Protein AF-A0A7S3X721-F1 (afdb_monomer)

Structure (mmCIF, N/CA/C/O backbone):
data_AF-A0A7S3X721-F1
#
_entry.id   AF-A0A7S3X721-F1
#
loop_
_atom_site.group_PDB
_atom_site.id
_atom_site.type_symbol
_atom_site.label_atom_id
_atom_site.label_alt_id
_atom_site.label_comp_id
_atom_site.label_asym_id
_atom_site.label_entity_id
_atom_site.label_seq_id
_atom_site.pdbx_PDB_ins_code
_atom_site.Cartn_x
_atom_site.Cartn_y
_atom_site.Cartn_z
_atom_site.occupancy
_atom_site.B_iso_or_equiv
_atom_site.auth_seq_id
_atom_site.auth_comp_id
_atom_site.auth_asym_id
_atom_site.auth_atom_id
_atom_site.pdbx_PDB_model_num
ATOM 1 N N . SER A 1 1 ? -5.476 54.754 -51.045 1.00 38.84 1 SER A N 1
ATOM 2 C CA . SER A 1 1 ? -5.182 53.488 -51.756 1.00 38.84 1 SER A CA 1
ATOM 3 C C . SER A 1 1 ? -4.895 52.438 -50.690 1.00 38.84 1 SER A C 1
ATOM 5 O O . SER A 1 1 ? -3.897 52.563 -50.009 1.00 38.84 1 SER A O 1
ATOM 7 N N . ARG A 1 2 ? -5.908 51.694 -50.223 1.00 28.23 2 ARG A N 1
ATOM 8 C CA . ARG A 1 2 ? -6.439 50.413 -50.755 1.00 28.23 2 ARG A CA 1
ATOM 9 C C . ARG A 1 2 ? -5.479 49.217 -50.540 1.00 28.23 2 ARG A C 1
ATOM 11 O O . ARG A 1 2 ? -4.402 49.213 -51.118 1.00 28.23 2 ARG A O 1
ATOM 18 N N . CYS A 1 3 ? -5.939 48.232 -49.749 1.00 31.42 3 CYS A N 1
ATOM 19 C CA . CYS A 1 3 ? -5.558 46.794 -49.723 1.00 31.42 3 CYS A CA 1
ATOM 20 C C . CYS A 1 3 ? -5.621 46.152 -51.139 1.00 31.42 3 CYS A C 1
ATOM 22 O O . CYS A 1 3 ? -6.202 46.832 -51.997 1.00 31.42 3 CYS A O 1
ATOM 24 N N . PRO A 1 4 ? -5.171 44.888 -51.434 1.00 38.97 4 PRO A N 1
ATOM 25 C CA . PRO A 1 4 ? -5.174 43.631 -50.615 1.00 38.97 4 PRO A CA 1
ATOM 26 C C . PRO A 1 4 ? -4.024 42.613 -50.988 1.00 38.97 4 PRO A C 1
ATOM 28 O O . PRO A 1 4 ? -3.023 43.104 -51.511 1.00 38.97 4 PRO A O 1
ATOM 31 N N . PRO A 1 5 ? -4.100 41.251 -50.834 1.00 42.12 5 PRO A N 1
ATOM 32 C CA . PRO A 1 5 ? -4.962 40.357 -50.027 1.00 42.12 5 PRO A CA 1
ATOM 33 C C . PRO A 1 5 ? -4.232 39.317 -49.122 1.00 42.12 5 PRO A C 1
ATOM 35 O O . PRO A 1 5 ? -3.027 39.100 -49.196 1.00 42.12 5 PRO A O 1
ATOM 38 N N . TRP A 1 6 ? -5.056 38.687 -48.275 1.00 30.25 6 TRP A N 1
ATOM 39 C CA . TRP A 1 6 ? -4.894 37.435 -47.515 1.00 30.25 6 TRP A CA 1
ATOM 40 C C . TRP A 1 6 ? -4.818 36.163 -48.388 1.00 30.25 6 TRP A C 1
ATOM 42 O O . TRP A 1 6 ? -5.472 36.130 -49.422 1.00 30.25 6 TRP A O 1
ATOM 52 N N . GLU A 1 7 ? -4.153 35.120 -47.866 1.00 28.03 7 GLU A N 1
ATOM 53 C CA . GLU A 1 7 ? -4.371 33.649 -47.976 1.00 28.03 7 GLU A CA 1
ATOM 54 C C . GLU A 1 7 ? -3.216 33.004 -47.157 1.00 28.03 7 GLU A C 1
ATOM 56 O O . GLU A 1 7 ? -2.101 33.506 -47.229 1.00 28.03 7 GLU A O 1
ATOM 61 N N . GLY A 1 8 ? -3.285 31.967 -46.319 1.00 26.88 8 GLY A N 1
ATOM 62 C CA . GLY A 1 8 ? -4.278 30.997 -45.863 1.00 26.88 8 GLY A CA 1
ATOM 63 C C . GLY A 1 8 ? -3.489 29.830 -45.213 1.00 26.88 8 GLY A C 1
ATOM 64 O O . GLY A 1 8 ? -2.485 29.403 -45.769 1.00 26.88 8 GLY A O 1
ATOM 65 N N . ASP A 1 9 ? -3.920 29.385 -44.028 1.00 27.62 9 ASP A N 1
ATOM 66 C CA . ASP A 1 9 ? -3.730 28.078 -43.360 1.00 27.62 9 ASP A CA 1
ATOM 67 C C . ASP A 1 9 ? -2.345 27.418 -43.141 1.00 27.62 9 ASP A C 1
ATOM 69 O O . ASP A 1 9 ? -1.671 26.985 -44.067 1.00 27.62 9 ASP A O 1
ATOM 73 N N . ALA A 1 10 ? -2.022 27.154 -41.862 1.00 26.58 10 ALA A N 1
ATOM 74 C CA . ALA A 1 10 ? -1.887 25.788 -41.315 1.00 26.58 10 ALA A CA 1
ATOM 75 C C . ALA A 1 10 ? -1.569 25.821 -39.803 1.00 26.58 10 ALA A C 1
ATOM 77 O O . ALA A 1 10 ? -0.425 25.974 -39.377 1.00 26.58 10 ALA A O 1
ATOM 78 N N . PHE A 1 11 ? -2.601 25.637 -38.978 1.00 27.64 11 PHE A N 1
ATOM 79 C CA . PHE A 1 11 ? -2.469 25.309 -37.558 1.00 27.64 11 PHE A CA 1
ATOM 80 C C . PHE A 1 11 ? -2.126 23.812 -37.455 1.00 27.64 11 PHE A C 1
ATOM 82 O O . PHE A 1 11 ? -2.976 22.957 -37.709 1.00 27.64 11 PHE A O 1
ATOM 89 N N . VAL A 1 12 ? -0.882 23.471 -37.117 1.00 29.66 12 VAL A N 1
ATOM 90 C CA . VAL A 1 12 ? -0.498 22.085 -36.809 1.00 29.66 12 VAL A CA 1
ATOM 91 C C . VAL A 1 12 ? -0.823 21.836 -35.339 1.00 29.66 12 VAL A C 1
ATOM 93 O O . VAL A 1 12 ? -0.051 22.172 -34.448 1.00 29.66 12 VAL A O 1
ATOM 96 N N . GLY A 1 13 ? -2.016 21.297 -35.091 1.00 28.61 13 GLY A N 1
ATOM 97 C CA . GLY A 1 13 ? -2.417 20.811 -33.776 1.00 28.61 13 GLY A CA 1
ATOM 98 C C . GLY A 1 13 ? -1.660 19.535 -33.413 1.00 28.61 13 GLY A C 1
ATOM 99 O O . GLY A 1 13 ? -1.765 18.521 -34.110 1.00 28.61 13 GLY A O 1
ATOM 100 N N . GLU A 1 14 ? -0.922 19.580 -32.307 1.00 30.11 14 GLU A N 1
ATOM 101 C CA . GLU A 1 14 ? -0.376 18.402 -31.640 1.00 30.11 14 GLU A CA 1
ATOM 102 C C . GLU A 1 14 ? -1.513 17.451 -31.245 1.00 30.11 14 GLU A C 1
ATOM 104 O O . GLU A 1 14 ? -2.421 17.787 -30.481 1.00 30.11 14 GLU A O 1
ATOM 109 N N . ARG A 1 15 ? -1.471 16.229 -31.781 1.00 29.94 15 ARG A N 1
ATOM 110 C CA . ARG A 1 15 ? -2.342 15.134 -31.354 1.00 29.94 15 ARG A CA 1
ATOM 111 C C . ARG A 1 15 ? -1.809 14.560 -30.043 1.00 29.94 15 ARG A C 1
ATOM 113 O O . ARG A 1 15 ? -0.912 13.722 -30.061 1.00 29.94 15 ARG A O 1
ATOM 120 N N . GLN A 1 16 ? -2.409 14.936 -28.918 1.00 29.72 16 GLN A N 1
ATOM 121 C CA . GLN A 1 16 ? -2.352 14.110 -27.712 1.00 29.72 16 GLN A CA 1
ATOM 122 C C . GLN A 1 16 ? -3.290 12.908 -27.890 1.00 29.72 16 GLN A C 1
ATOM 124 O O . GLN A 1 16 ? -4.507 13.044 -28.027 1.00 29.72 16 GLN A O 1
ATOM 129 N N . ASN A 1 17 ? -2.706 11.710 -27.918 1.00 31.95 17 ASN A N 1
ATOM 130 C CA . ASN A 1 17 ? -3.431 10.444 -27.936 1.00 31.95 17 ASN A CA 1
ATOM 1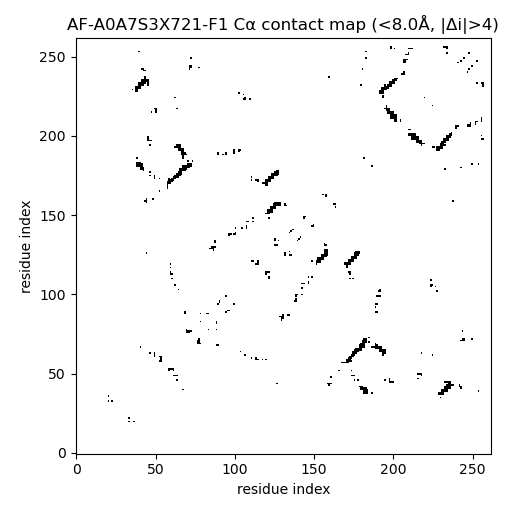31 C C . ASN A 1 17 ? -4.087 10.192 -26.570 1.00 31.95 17 ASN A C 1
ATOM 133 O O . ASN A 1 17 ? -3.538 9.507 -25.713 1.00 31.95 17 ASN A O 1
ATOM 137 N N . ALA A 1 18 ? -5.300 10.708 -26.391 1.00 37.25 18 ALA A N 1
ATOM 138 C CA . ALA A 1 18 ? -6.214 10.269 -25.346 1.00 37.25 18 ALA A CA 1
ATOM 139 C C . ALA A 1 18 ? -6.928 8.975 -25.786 1.00 37.25 18 ALA A C 1
ATOM 141 O O . ALA A 1 18 ? -7.935 9.009 -26.494 1.00 37.25 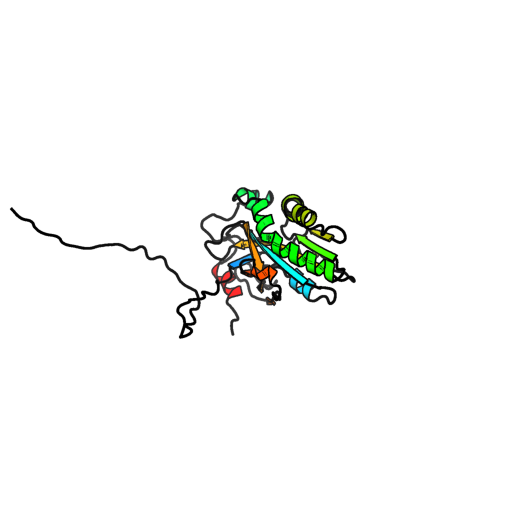18 ALA A O 1
ATOM 142 N N . ARG A 1 19 ? -6.411 7.816 -25.369 1.00 37.47 19 ARG A N 1
ATOM 143 C CA . ARG A 1 19 ? -7.143 6.535 -25.266 1.00 37.47 19 ARG A CA 1
ATOM 144 C C . ARG A 1 19 ? -6.548 5.803 -24.052 1.00 37.47 19 ARG A C 1
ATOM 146 O O . ARG A 1 19 ? -5.337 5.716 -23.960 1.00 37.47 19 ARG A O 1
ATOM 153 N N . ALA A 1 20 ? -7.289 5.285 -23.077 1.00 37.59 20 ALA A N 1
ATOM 154 C CA . ALA A 1 20 ? -8.579 4.624 -23.177 1.00 37.59 20 ALA A CA 1
ATOM 155 C C . ALA A 1 20 ? -9.357 4.679 -21.847 1.00 37.59 20 ALA A C 1
ATOM 157 O O . ALA A 1 20 ? -8.985 4.006 -20.896 1.00 37.59 20 ALA A O 1
ATOM 158 N N . GLY A 1 21 ? -10.481 5.399 -21.809 1.00 32.22 21 GLY A N 1
ATOM 159 C CA . GLY A 1 21 ? -11.557 5.169 -20.840 1.00 32.22 21 GLY A CA 1
ATOM 160 C C . GLY A 1 21 ? -12.736 4.493 -21.543 1.00 32.22 21 GLY A C 1
ATOM 161 O O . GLY A 1 21 ? -13.055 4.842 -22.682 1.00 32.22 21 GLY A O 1
ATOM 162 N N . ARG A 1 22 ? -13.391 3.512 -20.908 1.00 35.91 22 ARG A N 1
ATOM 163 C CA . ARG A 1 22 ? -14.672 2.984 -21.411 1.00 35.91 22 ARG A CA 1
ATOM 164 C C . ARG A 1 22 ? -15.748 4.045 -21.189 1.00 35.91 22 ARG A C 1
ATOM 166 O O . ARG A 1 22 ? -16.227 4.220 -20.076 1.00 35.91 22 ARG A O 1
ATOM 173 N N . VAL A 1 23 ? -16.141 4.729 -22.257 1.00 35.72 23 VAL A N 1
ATOM 174 C CA . VAL A 1 23 ? -17.274 5.659 -22.247 1.00 35.72 23 VAL A CA 1
ATOM 175 C C . VAL A 1 23 ? -18.565 4.846 -22.352 1.00 35.72 23 VAL A C 1
ATOM 177 O O . VAL A 1 23 ? -18.851 4.266 -23.399 1.00 35.72 23 VAL A O 1
ATOM 180 N N . ARG A 1 24 ? -19.360 4.791 -21.279 1.00 36.47 24 ARG A N 1
ATOM 181 C CA . ARG A 1 24 ? -20.784 4.440 -21.371 1.00 36.47 24 ARG A CA 1
ATOM 182 C C . ARG A 1 24 ? -21.578 5.738 -21.413 1.00 36.47 24 ARG A C 1
ATOM 184 O O . ARG A 1 24 ? -21.645 6.462 -20.429 1.00 36.47 24 ARG A O 1
ATOM 191 N N . THR A 1 25 ? -22.169 6.040 -22.563 1.00 31.84 25 THR A N 1
ATOM 192 C CA . THR A 1 25 ? -23.060 7.191 -22.716 1.00 31.84 25 THR A CA 1
ATOM 193 C C . THR A 1 25 ? -24.412 6.861 -22.082 1.00 31.84 25 THR A C 1
ATOM 195 O O . THR A 1 25 ? -25.199 6.112 -22.659 1.00 31.84 25 THR A O 1
ATOM 198 N N . VAL A 1 26 ? -24.695 7.404 -20.897 1.00 38.53 26 VAL A N 1
ATOM 199 C CA . VAL A 1 26 ? -26.060 7.434 -20.351 1.00 38.53 26 VAL A CA 1
ATOM 200 C C . VAL A 1 26 ? -26.763 8.638 -20.976 1.00 38.53 26 VAL A C 1
ATOM 202 O O . VAL A 1 26 ? -26.291 9.769 -20.880 1.00 38.53 26 VAL A O 1
ATOM 205 N N . ARG A 1 27 ? -27.852 8.398 -21.714 1.00 35.91 27 ARG A N 1
ATOM 206 C CA . ARG A 1 27 ? -28.644 9.474 -22.323 1.00 35.91 27 ARG A CA 1
ATOM 207 C C . ARG A 1 27 ? -29.390 10.234 -21.228 1.00 35.91 27 ARG A C 1
ATOM 209 O O . ARG A 1 27 ? -30.360 9.718 -20.687 1.00 35.91 27 ARG A O 1
ATOM 216 N N . GLY A 1 28 ? -28.975 11.474 -20.996 1.00 38.09 28 GLY A N 1
ATOM 217 C CA . GLY A 1 28 ? -29.700 12.456 -20.192 1.00 38.09 28 GLY A CA 1
ATOM 218 C C . GLY A 1 28 ? -28.840 12.974 -19.050 1.00 38.09 28 GLY A C 1
ATOM 219 O O . GLY A 1 28 ? -28.495 12.205 -18.167 1.00 38.09 28 GLY A O 1
ATOM 220 N N . LEU A 1 29 ? -28.554 14.279 -19.080 1.00 36.16 29 LEU A N 1
ATOM 221 C CA . LEU A 1 29 ? -27.634 15.032 -18.214 1.00 36.16 29 LEU A CA 1
ATOM 222 C C . LEU A 1 29 ? -26.170 14.898 -18.654 1.00 36.16 29 LEU A C 1
ATOM 224 O O . LEU A 1 29 ? -25.511 13.888 -18.445 1.00 36.16 29 LEU A O 1
ATOM 228 N N . GLY A 1 30 ? -25.673 15.948 -19.314 1.00 36.59 30 GLY A N 1
ATOM 229 C CA . GLY A 1 30 ? -24.304 16.084 -19.813 1.00 36.59 30 GLY A CA 1
ATOM 230 C C . GLY A 1 30 ? -23.265 16.255 -18.706 1.00 36.59 30 GLY A C 1
ATOM 231 O O . GLY A 1 30 ? -22.527 17.233 -18.702 1.00 36.59 30 GLY A O 1
ATOM 232 N N . MET A 1 31 ? -23.200 15.298 -17.786 1.00 29.70 31 MET A N 1
ATOM 233 C CA . MET A 1 31 ? -22.063 15.083 -16.908 1.00 29.70 31 MET A CA 1
ATOM 234 C C . MET A 1 31 ? -21.434 13.748 -17.282 1.00 29.70 31 MET A C 1
ATOM 236 O O . MET A 1 31 ? -21.961 12.677 -16.992 1.00 29.70 31 MET A O 1
ATOM 240 N N . THR A 1 32 ? -20.302 13.808 -17.976 1.00 37.03 32 THR A N 1
ATOM 241 C CA . THR A 1 32 ? -19.426 12.651 -18.124 1.00 37.03 32 THR A CA 1
ATOM 242 C C . THR A 1 32 ? -18.762 12.401 -16.776 1.00 37.03 32 THR A C 1
ATOM 244 O O . THR A 1 32 ? -17.714 12.976 -16.491 1.00 37.03 32 THR A O 1
ATOM 247 N N . GLU A 1 33 ? -19.359 11.555 -15.939 1.00 38.84 33 GLU A N 1
ATOM 248 C CA . GLU A 1 33 ? -18.608 10.875 -14.886 1.00 38.84 33 GLU A CA 1
ATOM 249 C C . GLU A 1 33 ? -17.617 9.936 -15.579 1.00 38.84 33 GLU A C 1
ATOM 251 O O . GLU A 1 33 ? -17.913 8.787 -15.909 1.00 38.84 33 GLU A O 1
ATOM 256 N N . THR A 1 34 ? -16.426 10.445 -15.886 1.00 43.94 34 THR A N 1
ATOM 257 C CA . THR A 1 34 ? -15.295 9.576 -16.181 1.00 43.94 34 THR A CA 1
ATOM 258 C C . THR A 1 34 ? -14.942 8.889 -14.876 1.00 43.94 34 THR A C 1
ATOM 260 O O . THR A 1 34 ? -14.285 9.491 -14.029 1.00 43.94 34 THR A O 1
ATOM 263 N N . THR A 1 35 ? -15.398 7.648 -14.691 1.00 49.25 35 THR A N 1
ATOM 264 C CA . THR A 1 35 ? -14.865 6.795 -13.629 1.00 49.25 35 THR A CA 1
ATOM 265 C C . THR A 1 35 ? -13.344 6.788 -13.795 1.00 49.25 35 THR A C 1
ATOM 267 O O . THR A 1 35 ? -12.874 6.400 -14.874 1.00 49.25 35 THR A O 1
ATOM 270 N N . PRO A 1 36 ? -12.572 7.272 -12.806 1.00 56.94 36 PRO A N 1
ATOM 271 C CA . PRO A 1 36 ? -11.124 7.299 -12.910 1.00 56.94 36 PRO A CA 1
ATOM 272 C C . PRO A 1 36 ? -10.630 5.890 -13.223 1.00 56.94 36 PRO A C 1
ATOM 274 O O . PRO A 1 36 ? -11.040 4.925 -12.579 1.00 56.94 36 PRO A O 1
ATOM 277 N N . ILE A 1 37 ? -9.787 5.753 -14.244 1.00 66.38 37 ILE A N 1
ATOM 278 C CA . ILE A 1 37 ? -9.134 4.474 -14.512 1.00 66.38 37 ILE A CA 1
ATOM 279 C C . ILE A 1 37 ? -8.200 4.233 -13.325 1.00 66.38 37 ILE A C 1
ATOM 281 O O . ILE A 1 37 ? -7.342 5.084 -13.077 1.00 66.38 37 ILE A O 1
ATOM 285 N N . PRO A 1 38 ? -8.357 3.128 -12.577 1.00 77.75 38 PRO A N 1
ATOM 286 C CA . PRO A 1 38 ? -7.523 2.887 -11.415 1.00 77.75 38 PRO A CA 1
ATOM 287 C C . PRO A 1 38 ? -6.059 2.793 -11.842 1.00 77.75 38 PRO A C 1
ATOM 289 O O . PRO A 1 38 ? -5.732 2.189 -12.871 1.00 77.75 38 PRO A O 1
ATOM 292 N N . VAL A 1 39 ? -5.180 3.397 -11.042 1.00 88.88 39 VAL A N 1
ATOM 293 C CA . VAL A 1 39 ? -3.733 3.302 -11.251 1.00 88.88 39 VAL A CA 1
ATOM 294 C C . VAL A 1 39 ? -3.319 1.839 -11.157 1.00 88.88 39 VAL A C 1
ATOM 296 O O . VAL A 1 39 ? -3.809 1.115 -10.301 1.00 88.88 39 VAL A O 1
ATOM 299 N N . LEU A 1 40 ? -2.427 1.394 -12.034 1.00 90.56 40 LEU A N 1
ATOM 300 C CA . LEU A 1 40 ? -1.833 0.072 -11.971 1.00 90.56 40 LEU A CA 1
ATOM 301 C C . LEU A 1 40 ? -0.428 0.188 -11.381 1.00 90.56 40 LEU A C 1
ATOM 303 O O . LEU A 1 40 ? 0.432 0.898 -11.917 1.00 90.56 40 LEU A O 1
ATOM 307 N N . GLY A 1 41 ? -0.209 -0.521 -10.283 1.00 90.38 41 GLY A N 1
ATOM 308 C CA . GLY A 1 41 ? 1.073 -0.646 -9.609 1.00 90.38 41 GLY A CA 1
ATOM 309 C C . GLY A 1 41 ? 1.597 -2.075 -9.603 1.00 90.38 41 GLY A C 1
ATOM 310 O O . GLY A 1 41 ? 0.856 -3.029 -9.840 1.00 90.38 41 GLY A O 1
ATOM 311 N N . VAL A 1 42 ? 2.883 -2.227 -9.301 1.00 88.69 42 VAL A N 1
ATOM 312 C CA . VAL A 1 42 ? 3.522 -3.526 -9.077 1.00 88.69 42 VAL A CA 1
ATOM 313 C C . VAL A 1 42 ? 4.390 -3.500 -7.824 1.00 88.69 42 VAL A C 1
ATOM 315 O O . VAL A 1 42 ? 5.107 -2.530 -7.571 1.00 88.69 42 VAL A O 1
ATOM 318 N N . ASN A 1 43 ? 4.318 -4.553 -7.017 1.00 86.69 43 ASN A N 1
ATOM 319 C CA . ASN A 1 43 ? 5.248 -4.824 -5.921 1.00 86.69 43 ASN A CA 1
ATOM 320 C C . ASN A 1 43 ? 5.239 -6.329 -5.598 1.00 86.69 43 ASN A C 1
ATOM 322 O O . ASN A 1 43 ? 4.624 -7.118 -6.309 1.00 86.69 43 ASN A O 1
ATOM 326 N N . PHE A 1 44 ? 5.933 -6.739 -4.540 1.00 81.12 44 PHE A N 1
ATOM 327 C CA . PHE A 1 44 ? 5.966 -8.141 -4.125 1.00 81.12 44 PHE A CA 1
ATOM 328 C C . PHE A 1 44 ? 4.694 -8.558 -3.370 1.00 81.12 44 PHE A C 1
ATOM 330 O O . PHE A 1 44 ? 4.028 -9.520 -3.740 1.00 81.12 44 PHE A O 1
ATOM 337 N N . GLU A 1 45 ? 4.267 -7.790 -2.368 1.00 74.75 45 GLU A N 1
ATOM 338 C CA . GLU A 1 45 ? 3.172 -8.225 -1.488 1.00 74.75 45 GLU A CA 1
ATOM 339 C C . GLU A 1 45 ? 1.769 -7.966 -2.037 1.00 74.75 45 GLU A C 1
ATOM 341 O O . GLU A 1 45 ? 0.836 -8.721 -1.782 1.00 74.75 45 GLU A O 1
ATOM 346 N N . GLY A 1 46 ? 1.574 -6.868 -2.761 1.00 66.00 46 GLY A N 1
ATOM 347 C CA . GLY A 1 46 ? 0.281 -6.410 -3.271 1.00 66.00 46 GLY A CA 1
ATOM 348 C C . GLY A 1 46 ? -0.826 -6.394 -2.218 1.00 66.00 46 GLY A C 1
ATOM 349 O O . GLY A 1 46 ? -1.991 -6.533 -2.559 1.00 66.00 46 GLY A O 1
ATOM 350 N N . GLY A 1 47 ? -0.504 -6.286 -0.930 1.00 72.12 47 GLY A N 1
ATOM 351 C CA . GLY A 1 47 ? -1.491 -6.375 0.141 1.00 72.12 47 GLY A CA 1
ATOM 352 C C . GLY A 1 47 ? -2.146 -7.746 0.318 1.00 72.12 47 GLY A C 1
ATOM 353 O O . GLY A 1 47 ? -3.252 -7.792 0.847 1.00 72.12 47 GLY A O 1
ATOM 354 N N . LYS A 1 48 ? -1.490 -8.856 -0.054 1.00 76.31 48 LYS A N 1
ATOM 355 C CA . LYS A 1 48 ? -1.900 -10.227 0.328 1.00 76.31 48 LYS A CA 1
ATOM 356 C C . LYS A 1 48 ? -2.324 -10.317 1.805 1.00 76.31 48 LYS A C 1
ATOM 358 O O . LYS A 1 48 ? -3.363 -10.892 2.113 1.00 76.31 48 LYS A O 1
ATOM 363 N N . HIS A 1 49 ? -1.597 -9.636 2.693 1.00 78.44 49 HIS A N 1
ATOM 364 C CA . HIS A 1 49 ? -1.891 -9.573 4.131 1.00 78.44 49 HIS A CA 1
ATOM 365 C C . HIS A 1 49 ? -3.208 -8.898 4.496 1.00 78.44 49 HIS A C 1
ATOM 367 O O . HIS A 1 49 ? -3.782 -9.212 5.529 1.00 78.44 49 HIS A O 1
ATOM 373 N N . VAL A 1 50 ? -3.703 -7.969 3.678 1.00 82.69 50 VAL A N 1
ATOM 374 C CA . VAL A 1 50 ? -4.992 -7.316 3.939 1.00 82.69 50 VAL A CA 1
ATOM 375 C C . VAL A 1 50 ? -6.126 -8.300 3.719 1.00 82.69 50 VAL A C 1
ATOM 377 O O . VAL A 1 50 ? -7.053 -8.334 4.520 1.00 82.69 50 VAL A O 1
ATOM 380 N N . ALA A 1 51 ? -6.034 -9.129 2.677 1.00 81.38 51 ALA A N 1
ATOM 381 C CA . ALA A 1 51 ? -7.016 -10.176 2.429 1.00 81.38 51 ALA A CA 1
ATOM 382 C C . ALA A 1 51 ? -7.010 -11.222 3.558 1.00 81.38 51 ALA A C 1
ATOM 384 O O . ALA A 1 51 ? -8.072 -11.627 4.025 1.00 81.38 51 ALA A O 1
ATOM 385 N N . GLU A 1 52 ? -5.825 -11.608 4.041 1.00 81.75 52 GLU A N 1
ATOM 386 C CA . GLU A 1 52 ? -5.684 -12.495 5.202 1.00 81.75 52 GLU A CA 1
ATOM 387 C C . GLU A 1 52 ? -6.269 -11.861 6.474 1.00 81.75 52 GLU A C 1
ATOM 389 O O . GLU A 1 52 ? -7.126 -12.466 7.119 1.00 81.75 52 GLU A O 1
ATOM 394 N N . ALA A 1 53 ? -5.885 -10.620 6.793 1.00 85.31 53 ALA A N 1
ATOM 395 C CA . ALA A 1 53 ? -6.404 -9.870 7.935 1.00 85.31 53 ALA A CA 1
ATOM 396 C C . ALA A 1 53 ? -7.934 -9.781 7.893 1.00 85.31 53 ALA A C 1
ATOM 398 O O . ALA A 1 53 ? -8.592 -10.132 8.867 1.00 85.31 53 ALA A O 1
ATOM 399 N N . ALA A 1 54 ? -8.494 -9.388 6.746 1.00 86.00 54 ALA A N 1
ATOM 400 C CA . ALA A 1 54 ? -9.932 -9.246 6.539 1.00 86.00 54 ALA A CA 1
ATOM 401 C C . ALA A 1 54 ? -10.699 -10.576 6.622 1.00 86.00 54 ALA A C 1
ATOM 403 O O . ALA A 1 54 ? -11.900 -10.566 6.879 1.00 86.00 54 ALA A O 1
ATOM 404 N N . SER A 1 55 ? -10.032 -11.717 6.418 1.00 84.12 55 SER A N 1
ATOM 405 C CA . SER A 1 55 ? -10.648 -13.039 6.588 1.00 84.12 55 SER A CA 1
ATOM 406 C C . SER A 1 55 ? -10.773 -13.468 8.056 1.00 84.12 55 SER A C 1
ATOM 408 O O . SER A 1 55 ? -11.507 -14.409 8.361 1.00 84.12 55 SER A O 1
ATOM 410 N N . SER A 1 56 ? -10.080 -12.784 8.974 1.00 86.75 56 SER A N 1
ATOM 411 C CA . SER A 1 56 ? -10.159 -13.070 10.405 1.00 86.75 56 SER A CA 1
ATOM 412 C C . SER A 1 56 ? -11.497 -12.601 10.991 1.00 86.75 56 SER A C 1
ATOM 414 O O . SER A 1 56 ? -11.873 -11.445 10.792 1.00 86.75 56 SER A O 1
ATOM 416 N N . PRO A 1 57 ? -12.187 -13.428 11.801 1.00 88.62 57 PRO A N 1
ATOM 417 C CA . PRO A 1 57 ? -13.434 -13.030 12.459 1.00 88.62 57 PRO A CA 1
ATOM 418 C C . PRO A 1 57 ? -13.246 -11.903 13.486 1.00 88.62 57 PRO A C 1
ATOM 420 O O . PRO A 1 57 ? -14.217 -11.252 13.863 1.00 88.62 57 PRO A O 1
ATOM 423 N N . SER A 1 58 ? -12.011 -11.664 13.938 1.00 90.19 58 SER A N 1
ATOM 424 C CA . SER A 1 58 ? -11.673 -10.568 14.851 1.00 90.19 58 SER A CA 1
ATOM 425 C C . SER A 1 58 ? -11.343 -9.260 14.120 1.00 90.19 58 SER A C 1
ATOM 427 O O . SER A 1 58 ? -11.144 -8.231 14.767 1.00 90.19 58 SER A O 1
ATOM 429 N N . CYS A 1 59 ? -11.271 -9.265 12.786 1.00 89.94 59 CYS A N 1
ATOM 430 C CA . CYS A 1 59 ? -10.991 -8.059 12.019 1.00 89.94 59 CYS A CA 1
ATOM 431 C C . CYS A 1 59 ? -12.249 -7.193 11.895 1.00 89.94 59 CYS A C 1
ATOM 433 O O . CYS A 1 59 ? -13.247 -7.587 11.298 1.00 89.94 59 CYS A O 1
ATOM 435 N N . VAL A 1 60 ? -12.187 -5.988 12.456 1.00 90.69 60 VAL A N 1
ATOM 436 C CA . VAL A 1 60 ? -13.263 -4.989 12.400 1.00 90.69 60 VAL A CA 1
ATOM 437 C C . VAL A 1 60 ? -13.226 -4.224 11.078 1.00 90.69 60 VAL A C 1
ATOM 439 O O . VAL A 1 60 ? -14.265 -3.901 10.506 1.00 90.69 60 VAL A O 1
ATOM 442 N N . ALA A 1 61 ? -12.022 -3.905 10.604 1.00 90.19 61 ALA A N 1
ATOM 443 C CA . ALA A 1 61 ? -11.784 -3.216 9.343 1.00 90.19 61 ALA A CA 1
ATOM 444 C C . ALA A 1 61 ? -10.343 -3.455 8.878 1.00 90.19 61 ALA A C 1
ATOM 446 O O . ALA A 1 61 ? -9.443 -3.630 9.703 1.00 90.19 61 ALA A O 1
ATOM 447 N N . ALA A 1 62 ? -10.124 -3.417 7.564 1.00 90.00 62 ALA A N 1
ATOM 448 C CA . ALA A 1 62 ? -8.805 -3.552 6.964 1.00 90.00 62 ALA A CA 1
ATOM 449 C C . ALA A 1 62 ? -8.597 -2.503 5.859 1.00 90.00 62 ALA A C 1
ATOM 451 O O . ALA A 1 62 ? -9.458 -2.319 5.000 1.00 90.00 62 ALA A O 1
ATOM 452 N N . TYR A 1 63 ? -7.448 -1.832 5.877 1.00 91.12 63 TYR A N 1
ATOM 453 C CA . TYR A 1 63 ? -7.107 -0.732 4.977 1.00 91.12 63 TYR A CA 1
ATOM 454 C C . TYR A 1 63 ? -5.813 -1.039 4.225 1.00 91.12 63 TYR A C 1
ATOM 456 O O . TYR A 1 63 ? -4.799 -1.376 4.837 1.00 91.12 63 TYR A O 1
ATOM 464 N N . ASN A 1 64 ? -5.840 -0.896 2.896 1.00 91.06 64 ASN A N 1
ATOM 465 C CA . ASN A 1 64 ? -4.682 -1.114 2.031 1.00 91.06 64 ASN A CA 1
ATOM 466 C C . ASN A 1 64 ? -4.233 0.182 1.360 1.00 91.06 64 ASN A C 1
ATOM 468 O O . ASN A 1 64 ? -4.725 0.536 0.287 1.00 91.06 64 ASN A O 1
ATOM 472 N N . CYS A 1 65 ? -3.287 0.866 1.996 1.00 92.62 65 CYS A N 1
ATOM 473 C CA . CYS A 1 65 ? -2.712 2.103 1.495 1.00 92.62 65 CYS A CA 1
ATOM 474 C C . CYS A 1 65 ? -1.361 1.811 0.838 1.00 92.62 65 CYS A C 1
ATOM 476 O O . CYS A 1 65 ? -0.475 1.213 1.450 1.00 92.62 65 CYS A O 1
ATOM 478 N N . GLN A 1 66 ? -1.160 2.256 -0.399 1.00 92.38 66 GLN A N 1
ATOM 479 C CA . GLN A 1 66 ? 0.121 2.093 -1.086 1.00 92.38 66 GLN A CA 1
ATOM 480 C C . GLN A 1 66 ? 0.607 3.419 -1.659 1.00 92.38 66 GLN A C 1
ATOM 482 O O . GLN A 1 66 ? -0.125 4.107 -2.367 1.00 92.38 66 GLN A O 1
ATOM 487 N N . VAL A 1 67 ? 1.859 3.762 -1.366 1.00 92.44 67 VAL A N 1
ATOM 488 C CA . VAL A 1 67 ? 2.509 4.966 -1.891 1.00 92.44 67 VAL A CA 1
ATOM 489 C C . VAL A 1 67 ? 3.067 4.674 -3.284 1.00 92.44 67 VAL A C 1
ATOM 491 O O . VAL A 1 67 ? 3.818 3.710 -3.464 1.00 92.44 67 VAL A O 1
ATOM 494 N N . SER A 1 68 ? 2.721 5.502 -4.267 1.00 90.19 68 SER A N 1
ATOM 495 C CA . SER A 1 68 ? 3.297 5.437 -5.608 1.00 90.19 68 SER A CA 1
ATOM 496 C C . SER A 1 68 ? 4.781 5.819 -5.573 1.00 90.19 68 SER A C 1
ATOM 498 O O . SER A 1 68 ? 5.171 6.859 -5.042 1.00 90.19 68 SER A O 1
ATOM 500 N N . MET A 1 69 ? 5.630 4.974 -6.145 1.00 84.50 69 MET A N 1
ATOM 501 C CA . MET A 1 69 ? 7.085 5.160 -6.223 1.00 84.50 69 MET A CA 1
ATOM 502 C C . MET A 1 69 ? 7.559 4.997 -7.666 1.00 84.50 69 MET A C 1
ATOM 504 O O . MET A 1 69 ? 6.717 4.877 -8.546 1.00 84.50 69 MET A O 1
ATOM 508 N N . ASP A 1 70 ? 8.877 5.037 -7.914 1.00 75.00 70 ASP A N 1
ATOM 509 C CA . ASP A 1 70 ? 9.600 4.655 -9.146 1.00 75.00 70 ASP A CA 1
ATOM 510 C C . ASP A 1 70 ? 8.717 4.112 -10.282 1.00 75.00 70 ASP A C 1
ATOM 512 O O . ASP A 1 70 ? 7.955 3.165 -10.099 1.00 75.00 70 ASP A O 1
ATOM 516 N N . ALA A 1 71 ? 8.816 4.694 -11.475 1.00 70.56 71 ALA A N 1
ATOM 517 C CA . ALA A 1 71 ? 8.117 4.179 -12.648 1.00 70.56 71 ALA A CA 1
ATOM 518 C C . ALA A 1 71 ? 9.081 3.258 -13.402 1.00 70.56 71 ALA A C 1
ATOM 520 O O . ALA A 1 71 ? 9.853 3.763 -14.218 1.00 70.56 71 ALA A O 1
ATOM 521 N N . PRO A 1 72 ? 9.104 1.935 -13.122 1.00 66.50 72 PRO A N 1
ATOM 522 C CA . PRO A 1 72 ? 10.117 1.052 -13.681 1.00 66.50 72 PRO A CA 1
ATOM 523 C C . PRO A 1 72 ? 10.185 1.134 -15.203 1.00 66.50 72 PRO A C 1
ATOM 525 O O . PRO A 1 72 ? 11.278 1.059 -15.729 1.00 66.50 72 PRO A O 1
ATOM 528 N N . PHE A 1 73 ? 9.067 1.374 -15.898 1.00 64.06 73 PHE A N 1
ATOM 529 C CA . PHE A 1 73 ? 8.988 1.356 -17.364 1.00 64.06 73 PHE A CA 1
ATOM 530 C C . PHE A 1 73 ? 8.806 2.729 -18.037 1.00 64.06 73 PHE A C 1
ATOM 532 O O . PHE A 1 73 ? 8.459 2.771 -19.218 1.00 64.06 73 PHE A O 1
ATOM 539 N N . GLU A 1 74 ? 8.985 3.840 -17.320 1.00 63.66 74 GLU A N 1
ATOM 540 C CA . GLU A 1 74 ? 9.034 5.180 -17.933 1.00 63.66 74 GLU A CA 1
ATOM 541 C C . GLU A 1 74 ? 10.488 5.620 -18.154 1.00 63.66 74 GLU A C 1
ATOM 543 O O . GLU A 1 74 ? 11.368 5.217 -17.395 1.00 63.66 74 GLU A O 1
ATOM 548 N N . GLU A 1 75 ? 10.726 6.441 -19.189 1.00 52.94 75 GLU A N 1
ATOM 549 C CA . GLU A 1 75 ? 12.027 6.939 -19.681 1.00 52.94 75 GLU A CA 1
ATOM 550 C C . GLU A 1 75 ? 13.024 7.324 -18.560 1.00 52.94 75 GLU A C 1
ATOM 552 O O . GLU A 1 75 ? 13.145 8.481 -18.164 1.00 52.94 75 GLU A O 1
ATOM 557 N N . GLY A 1 76 ? 13.761 6.337 -18.035 1.00 49.38 76 GLY A N 1
ATOM 558 C CA . GLY A 1 76 ? 14.864 6.521 -17.086 1.00 49.38 76 GLY A CA 1
ATOM 559 C C . GLY A 1 76 ? 14.490 6.840 -15.630 1.00 49.38 76 GLY A C 1
ATOM 560 O O . GLY A 1 76 ? 15.365 7.245 -14.871 1.00 49.38 76 GLY A O 1
ATOM 561 N N . GLN A 1 77 ? 13.231 6.669 -15.212 1.00 55.41 77 GLN A N 1
ATOM 562 C CA . GLN A 1 77 ? 12.754 7.055 -13.866 1.00 55.41 77 GLN A CA 1
ATOM 563 C C . GLN A 1 77 ? 12.851 5.935 -12.813 1.00 55.41 77 GLN A C 1
ATOM 565 O O . GLN A 1 77 ? 12.429 6.120 -11.667 1.00 55.41 77 GLN A O 1
ATOM 570 N N . ALA A 1 78 ? 13.394 4.766 -13.165 1.00 59.12 78 ALA A N 1
ATOM 571 C CA . ALA A 1 78 ? 13.741 3.766 -12.166 1.00 59.12 78 ALA A CA 1
ATOM 572 C C . ALA A 1 78 ? 14.889 4.317 -11.314 1.00 59.12 78 ALA A C 1
ATOM 574 O O . ALA A 1 78 ? 15.986 4.550 -11.826 1.00 59.12 78 ALA A O 1
ATOM 575 N N . ALA A 1 79 ? 14.664 4.512 -10.011 1.00 57.75 79 ALA A N 1
ATOM 576 C CA . ALA A 1 79 ? 15.762 4.859 -9.125 1.00 57.75 79 ALA A CA 1
ATOM 577 C C . ALA A 1 79 ? 16.845 3.769 -9.247 1.00 57.75 79 ALA A C 1
ATOM 579 O O . ALA A 1 79 ? 16.529 2.574 -9.150 1.00 57.75 79 ALA A O 1
ATOM 580 N N . PRO A 1 80 ? 18.118 4.133 -9.477 1.00 62.84 80 PRO A N 1
ATOM 581 C CA . PRO A 1 80 ? 19.214 3.180 -9.443 1.00 62.84 80 PRO A CA 1
ATOM 582 C C . PRO A 1 80 ? 19.184 2.341 -8.162 1.00 62.84 80 PRO A C 1
ATOM 584 O O . PRO A 1 80 ? 18.824 2.840 -7.095 1.00 62.84 80 PRO A O 1
ATOM 587 N N . GLU A 1 81 ? 19.601 1.079 -8.245 1.00 66.31 81 GLU A N 1
ATOM 588 C CA . GLU A 1 81 ? 19.574 0.151 -7.105 1.00 66.31 81 GLU A CA 1
ATOM 589 C C . GLU A 1 81 ? 20.312 0.717 -5.877 1.00 66.31 81 GLU A C 1
ATOM 591 O O . GLU A 1 81 ? 19.818 0.642 -4.756 1.00 66.31 81 GLU A O 1
ATOM 596 N N . HIS A 1 82 ? 21.436 1.411 -6.084 1.00 65.38 82 HIS A N 1
ATOM 597 C CA . HIS A 1 82 ? 22.168 2.073 -5.000 1.00 65.38 82 HIS A CA 1
ATOM 598 C C . HIS A 1 82 ? 21.371 3.198 -4.309 1.00 65.38 82 HIS A C 1
ATOM 600 O O . HIS A 1 82 ? 21.624 3.470 -3.142 1.00 65.38 82 HIS A O 1
ATOM 606 N N . LEU A 1 83 ? 20.410 3.846 -4.985 1.00 63.34 83 LEU A N 1
ATOM 607 C CA . LEU A 1 83 ? 19.498 4.814 -4.362 1.00 63.34 83 LEU A CA 1
ATOM 608 C C . LEU A 1 83 ? 18.350 4.113 -3.634 1.00 63.34 83 LEU A C 1
ATOM 610 O O . LEU A 1 83 ? 18.011 4.512 -2.521 1.00 63.34 83 LEU A O 1
ATOM 614 N N . ARG A 1 84 ? 17.798 3.038 -4.211 1.00 66.62 84 ARG A N 1
ATOM 615 C CA . ARG A 1 84 ? 16.776 2.200 -3.555 1.00 66.62 84 ARG A CA 1
ATOM 616 C C . ARG A 1 84 ? 17.280 1.613 -2.238 1.00 66.62 84 ARG A C 1
ATOM 618 O O . ARG A 1 84 ? 16.546 1.576 -1.251 1.00 66.62 84 ARG A O 1
ATOM 625 N N . GLN A 1 85 ? 18.553 1.225 -2.193 1.00 66.25 85 GLN A N 1
ATOM 626 C CA . GLN A 1 85 ? 19.199 0.685 -0.996 1.00 66.25 85 GLN A CA 1
ATOM 627 C C . GLN A 1 85 ? 19.275 1.670 0.176 1.00 66.25 85 GLN A C 1
ATOM 629 O O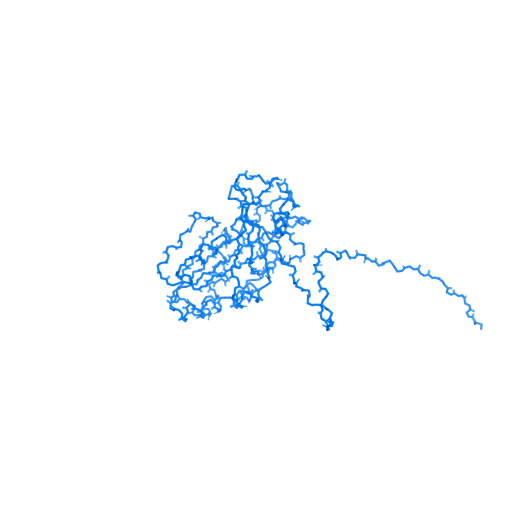 . GLN A 1 85 ? 19.393 1.216 1.317 1.00 66.25 85 GLN A O 1
ATOM 634 N N . LEU A 1 86 ? 19.187 2.978 -0.089 1.00 67.12 86 LEU A N 1
ATOM 635 C CA . LEU A 1 86 ? 19.236 4.031 0.930 1.00 67.12 86 LEU A CA 1
ATOM 636 C C . LEU A 1 86 ? 17.875 4.264 1.605 1.00 67.12 86 LEU A C 1
ATOM 638 O O . LEU A 1 86 ? 17.823 4.915 2.645 1.00 67.12 86 LEU A O 1
ATOM 642 N N . GLY A 1 87 ? 16.792 3.713 1.047 1.00 73.75 87 GLY A N 1
ATOM 643 C CA . GLY A 1 87 ? 15.431 3.903 1.541 1.00 73.75 87 GLY A CA 1
ATOM 644 C C . GLY A 1 87 ? 14.888 5.322 1.327 1.00 73.75 87 GLY A C 1
ATOM 645 O O . GLY A 1 87 ? 15.605 6.238 0.922 1.00 73.75 87 GLY A O 1
ATOM 646 N N . ARG A 1 88 ? 13.583 5.492 1.588 1.00 80.38 88 ARG A N 1
ATOM 647 C CA . ARG A 1 88 ? 12.847 6.769 1.475 1.00 80.38 88 ARG A CA 1
ATOM 648 C C . ARG A 1 88 ? 13.040 7.472 0.117 1.00 80.38 88 ARG A C 1
ATOM 650 O O . ARG A 1 88 ? 13.171 8.695 0.056 1.00 80.38 88 ARG A O 1
ATOM 657 N N . THR A 1 89 ? 13.067 6.713 -0.983 1.00 76.25 89 THR A N 1
ATOM 658 C CA . THR A 1 89 ? 13.297 7.246 -2.340 1.00 76.25 89 THR A CA 1
ATOM 659 C C . THR A 1 89 ? 12.331 8.383 -2.697 1.00 76.25 89 THR A C 1
ATOM 661 O O . THR A 1 89 ? 12.716 9.308 -3.403 1.00 76.25 89 THR A O 1
ATOM 664 N N . GLU A 1 90 ? 11.117 8.395 -2.142 1.00 77.88 90 GLU A N 1
ATOM 665 C CA . GLU A 1 90 ? 10.127 9.453 -2.357 1.00 77.88 90 GLU A CA 1
ATOM 666 C C . GLU A 1 90 ? 10.619 10.828 -1.905 1.00 77.88 90 GLU A C 1
ATOM 668 O O . GLU A 1 90 ? 10.360 11.815 -2.586 1.00 77.88 90 GLU A O 1
ATOM 673 N N . GLN A 1 91 ? 11.391 10.907 -0.815 1.00 81.94 91 GLN A N 1
ATOM 674 C CA . GLN A 1 91 ? 11.922 12.183 -0.327 1.00 81.94 91 GLN A CA 1
ATOM 675 C C . GLN A 1 91 ? 12.918 12.776 -1.327 1.00 81.94 91 GLN A C 1
ATOM 677 O O . GLN A 1 91 ? 12.960 13.986 -1.538 1.00 81.94 91 GLN A O 1
ATOM 682 N N . ARG A 1 92 ? 13.682 11.917 -2.012 1.00 77.31 92 ARG A N 1
ATOM 683 C CA . ARG A 1 92 ? 14.608 12.331 -3.079 1.00 77.31 92 ARG A CA 1
ATOM 684 C C . ARG A 1 92 ? 13.877 12.785 -4.339 1.00 77.31 92 ARG A C 1
ATOM 686 O O . ARG A 1 92 ? 14.435 13.547 -5.117 1.00 77.31 92 ARG A O 1
ATOM 693 N N . LEU A 1 93 ? 12.636 12.338 -4.509 1.00 75.56 93 LEU A N 1
ATOM 694 C CA . LEU A 1 93 ? 11.716 12.785 -5.551 1.00 75.56 93 LEU A CA 1
ATOM 695 C C . LEU A 1 93 ? 10.894 14.017 -5.116 1.00 75.56 93 LEU A C 1
ATOM 697 O O . LEU A 1 93 ? 9.968 14.406 -5.820 1.00 75.56 93 LEU A O 1
ATOM 701 N N . GLY A 1 94 ? 11.230 14.642 -3.978 1.00 82.75 94 GLY A N 1
ATOM 702 C CA . GLY A 1 94 ? 10.612 15.881 -3.492 1.00 82.75 94 GLY A CA 1
ATOM 703 C C . GLY A 1 94 ? 9.347 15.692 -2.652 1.00 82.75 94 GLY A C 1
ATOM 704 O O . GLY A 1 94 ? 8.692 16.677 -2.320 1.00 82.75 94 GLY A O 1
ATOM 705 N N . VAL A 1 95 ? 8.996 14.455 -2.292 1.00 87.56 95 VAL A N 1
ATOM 706 C CA . VAL A 1 95 ? 7.799 14.165 -1.493 1.00 87.56 95 VAL A CA 1
ATOM 707 C C . VAL A 1 95 ? 8.070 14.483 -0.027 1.00 87.56 95 VAL A C 1
ATOM 709 O O . VAL A 1 95 ? 8.974 13.916 0.590 1.00 87.56 95 VAL A O 1
ATOM 712 N N . LEU A 1 96 ? 7.261 15.376 0.539 1.00 92.44 96 LEU A N 1
ATOM 713 C CA . LEU A 1 96 ? 7.363 15.775 1.939 1.00 92.44 96 LEU A CA 1
ATOM 714 C C . LEU A 1 96 ? 6.607 14.804 2.852 1.00 92.44 96 LEU A C 1
ATOM 716 O O . LEU A 1 96 ? 5.536 14.307 2.505 1.00 92.44 96 LEU A O 1
ATOM 720 N N . ASP A 1 97 ? 7.119 14.602 4.066 1.00 94.50 97 ASP A N 1
ATOM 721 C CA . ASP A 1 97 ? 6.446 13.776 5.077 1.00 94.50 97 ASP A CA 1
ATOM 722 C C . ASP A 1 97 ? 5.055 14.325 5.414 1.00 94.50 97 ASP A C 1
ATOM 724 O O . ASP A 1 97 ? 4.103 13.557 5.522 1.00 94.50 97 ASP A O 1
ATOM 728 N N . SER A 1 98 ? 4.908 15.653 5.479 1.00 94.81 98 SER A N 1
ATOM 729 C CA . SER A 1 98 ? 3.623 16.325 5.710 1.00 94.81 98 SER A CA 1
ATOM 730 C C . SER A 1 98 ? 2.582 16.000 4.638 1.00 94.81 98 SER A C 1
ATOM 732 O O . SER A 1 98 ? 1.414 15.817 4.963 1.00 94.81 98 SER A O 1
ATOM 734 N N . GLN A 1 99 ? 3.002 15.858 3.379 1.00 94.94 99 GLN A N 1
ATOM 735 C CA . GLN A 1 99 ? 2.115 15.489 2.275 1.00 94.94 99 GLN A CA 1
ATOM 736 C C . GLN A 1 99 ? 1.626 14.039 2.411 1.00 94.94 99 GLN A C 1
ATOM 738 O O . GLN A 1 99 ? 0.473 13.731 2.109 1.00 94.94 99 GLN A O 1
ATOM 743 N N . LEU A 1 100 ? 2.489 13.123 2.862 1.00 95.12 100 LEU A N 1
ATOM 744 C CA . LEU A 1 100 ? 2.103 11.730 3.119 1.00 95.12 100 LEU A CA 1
ATOM 745 C C . LEU A 1 100 ? 1.183 11.635 4.341 1.00 95.12 100 LEU A C 1
ATOM 747 O O . LEU A 1 100 ? 0.211 10.881 4.319 1.00 95.12 100 LEU A O 1
ATOM 751 N N . GLN A 1 101 ? 1.458 12.432 5.376 1.00 95.75 101 GLN A N 1
ATOM 752 C CA . GLN A 1 101 ? 0.608 12.533 6.560 1.00 95.75 101 GLN A CA 1
ATOM 753 C C . GLN A 1 101 ? -0.788 13.055 6.201 1.00 95.75 101 GLN A C 1
ATOM 755 O O . GLN A 1 101 ? -1.778 12.450 6.598 1.00 95.75 101 GLN A O 1
ATOM 760 N N . GLU A 1 102 ? -0.882 14.135 5.421 1.00 95.31 102 GLU A N 1
ATOM 761 C CA . GLU A 1 102 ? -2.155 14.717 4.979 1.00 95.31 102 GLU A CA 1
ATOM 762 C C . GLU A 1 102 ? -3.021 13.705 4.223 1.00 95.31 102 GLU A C 1
ATOM 764 O O . GLU A 1 102 ? -4.208 13.574 4.514 1.00 95.31 102 GLU A O 1
ATOM 769 N N . GLN A 1 103 ? -2.418 12.932 3.318 1.00 95.62 103 GLN A N 1
ATOM 770 C CA . GLN A 1 103 ? -3.130 11.910 2.551 1.00 95.62 103 GLN A CA 1
ATOM 771 C C . GLN A 1 103 ? -3.574 10.717 3.414 1.00 95.62 103 GLN A C 1
ATOM 773 O O . GLN A 1 103 ? -4.676 10.208 3.234 1.00 95.62 103 GLN A O 1
ATOM 778 N N . LEU A 1 104 ? -2.746 10.250 4.357 1.00 95.38 104 LEU A N 1
ATOM 779 C CA . LEU A 1 104 ? -3.071 9.094 5.210 1.00 95.38 104 LEU A CA 1
ATOM 780 C C . LEU A 1 104 ? -4.027 9.436 6.359 1.00 95.38 104 LEU A C 1
ATOM 782 O O . LEU A 1 104 ? -4.733 8.556 6.856 1.00 95.38 104 LEU A O 1
ATOM 786 N N . ARG A 1 105 ? -4.060 10.701 6.783 1.00 94.81 105 ARG A N 1
ATOM 787 C CA . ARG A 1 105 ? -4.818 11.182 7.942 1.00 94.81 105 ARG A CA 1
ATOM 788 C C . ARG A 1 105 ? -6.288 10.746 7.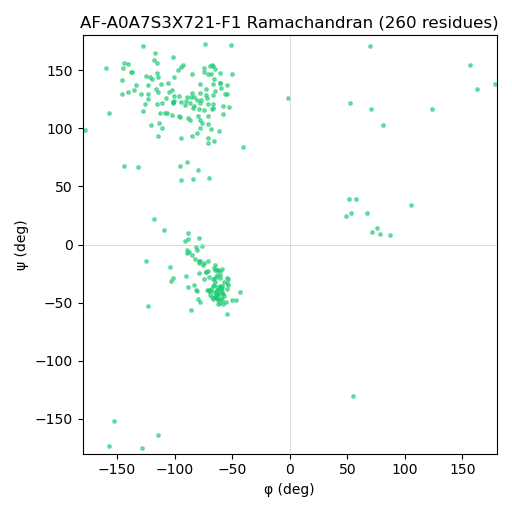955 1.00 94.81 105 ARG A C 1
ATOM 790 O O . ARG A 1 105 ? -6.702 10.246 8.999 1.00 94.81 105 ARG A O 1
ATOM 797 N N . PRO A 1 106 ? -7.078 10.869 6.869 1.00 92.44 106 PRO A N 1
ATOM 798 C CA . PRO A 1 106 ? -8.482 10.459 6.896 1.00 92.44 106 PRO A CA 1
ATOM 799 C C . PRO A 1 106 ? -8.660 8.961 7.165 1.00 92.44 106 PRO A C 1
ATOM 801 O O . PRO A 1 106 ? -9.533 8.575 7.937 1.00 92.44 106 PRO A O 1
ATOM 804 N N . VAL A 1 107 ? -7.789 8.122 6.594 1.00 92.56 107 VAL A N 1
ATOM 805 C CA . VAL A 1 107 ? -7.820 6.666 6.801 1.00 92.56 107 VAL A CA 1
ATOM 806 C C . VAL A 1 107 ? -7.469 6.313 8.243 1.00 92.56 107 VAL A C 1
ATOM 808 O O . VAL A 1 107 ? -8.161 5.518 8.872 1.00 92.56 107 VAL A O 1
ATOM 811 N N . PHE A 1 108 ? -6.421 6.929 8.793 1.00 93.38 108 PHE A N 1
ATOM 812 C CA . PHE A 1 108 ? -6.021 6.692 10.180 1.00 93.38 108 PHE A CA 1
ATOM 813 C C . PHE A 1 108 ? -7.066 7.203 11.184 1.00 93.38 108 PHE A C 1
ATOM 815 O O . PHE A 1 108 ? -7.287 6.555 12.207 1.00 93.38 108 PHE A O 1
ATOM 822 N N . ALA A 1 109 ? -7.733 8.324 10.897 1.00 92.12 109 ALA A N 1
ATOM 823 C CA . ALA A 1 109 ? -8.806 8.852 11.736 1.00 92.12 109 ALA A CA 1
ATOM 824 C C . ALA A 1 109 ? -10.021 7.911 11.771 1.00 92.12 109 ALA A C 1
ATOM 826 O O . ALA A 1 109 ? -10.533 7.612 12.852 1.00 92.12 109 ALA A O 1
ATOM 827 N N . GLU A 1 110 ? -10.443 7.394 10.614 1.00 91.50 110 GLU A N 1
ATOM 828 C CA . GLU A 1 110 ? -11.537 6.419 10.533 1.00 91.50 110 GLU A CA 1
ATOM 829 C C . GLU A 1 110 ? -11.171 5.107 11.235 1.00 91.50 110 GLU A C 1
ATOM 831 O O . GLU A 1 110 ? -11.936 4.600 12.058 1.00 91.50 110 GLU A O 1
ATOM 836 N N . ALA A 1 111 ? -9.961 4.597 10.995 1.00 91.19 111 ALA A N 1
ATOM 837 C CA . ALA A 1 111 ? -9.466 3.400 11.660 1.00 91.19 111 ALA A CA 1
ATOM 838 C C . ALA A 1 111 ? -9.452 3.556 13.191 1.00 91.19 111 ALA A C 1
ATOM 840 O O . ALA A 1 111 ? -9.887 2.652 13.907 1.00 91.19 111 ALA A O 1
ATOM 841 N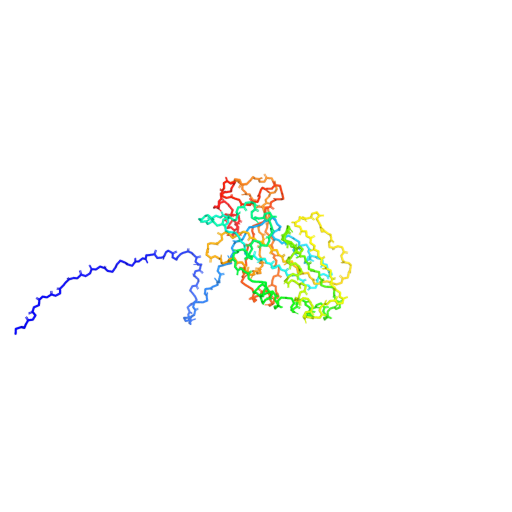 N . ALA A 1 112 ? -9.009 4.712 13.698 1.00 91.12 112 ALA A N 1
ATOM 842 C CA . ALA A 1 112 ? -9.018 5.017 15.126 1.00 91.12 112 ALA A CA 1
ATOM 843 C C . ALA A 1 112 ? -10.441 5.120 15.696 1.00 91.12 112 ALA A C 1
ATOM 845 O O . ALA A 1 112 ? -10.704 4.589 16.777 1.00 91.12 112 ALA A O 1
ATOM 846 N N . SER A 1 113 ? -11.367 5.745 14.961 1.00 90.56 113 SER A N 1
ATOM 847 C CA . SER A 1 113 ? -12.787 5.820 15.327 1.00 90.56 113 SER A CA 1
ATOM 848 C C . SER A 1 113 ? -13.397 4.422 15.477 1.00 90.56 113 SER A C 1
ATOM 850 O O . SER A 1 113 ? -13.942 4.084 16.532 1.00 90.56 113 SER A O 1
ATOM 852 N N . LYS A 1 114 ? -13.214 3.558 14.470 1.00 90.38 114 LYS A N 1
ATOM 853 C CA . LYS A 1 114 ? -13.703 2.171 14.496 1.00 90.38 114 LYS A CA 1
ATOM 854 C C . LYS A 1 114 ? -13.062 1.346 15.600 1.00 90.38 114 LYS A C 1
ATOM 856 O O . LYS A 1 114 ? -13.762 0.608 16.293 1.00 90.38 114 LYS A O 1
ATOM 861 N N . ALA A 1 115 ? -11.753 1.492 15.791 1.0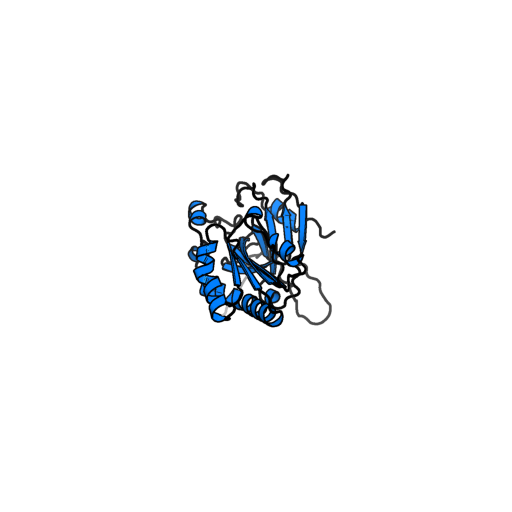0 91.00 115 ALA A N 1
ATOM 862 C CA . ALA A 1 115 ? -11.046 0.791 16.850 1.00 91.00 115 ALA A CA 1
ATOM 863 C C . ALA A 1 115 ? -11.559 1.204 18.236 1.00 91.00 115 ALA A C 1
ATOM 865 O O . ALA A 1 115 ? -11.819 0.347 19.078 1.00 91.00 115 ALA A O 1
ATOM 866 N N . SER A 1 116 ? -11.788 2.502 18.453 1.00 90.56 116 SER A N 1
ATOM 867 C CA . SER A 1 116 ? -12.359 3.015 19.699 1.00 90.56 116 SER A CA 1
ATOM 868 C C . SER A 1 116 ? -13.775 2.487 19.943 1.00 90.56 116 SER A C 1
ATOM 870 O O . SER A 1 116 ? -14.048 1.988 21.034 1.00 90.56 116 SER A O 1
ATOM 872 N N . ALA A 1 117 ? -14.647 2.522 18.929 1.00 90.69 117 ALA A N 1
ATOM 873 C CA . ALA A 1 117 ? -16.025 2.041 19.036 1.00 90.69 117 ALA A CA 1
ATOM 874 C C . ALA A 1 117 ? -16.114 0.533 19.328 1.00 90.69 117 ALA A C 1
ATOM 876 O O . ALA A 1 117 ? -16.985 0.100 20.081 1.00 90.69 117 ALA A O 1
ATOM 877 N N . ALA A 1 118 ? -15.206 -0.262 18.757 1.00 90.44 118 ALA A N 1
ATOM 878 C CA . ALA A 1 118 ? -15.170 -1.713 18.932 1.00 90.44 118 ALA A CA 1
ATOM 879 C C . ALA A 1 118 ? -14.323 -2.177 20.132 1.00 90.44 118 ALA A C 1
ATOM 881 O O . ALA A 1 118 ? -14.263 -3.376 20.403 1.00 90.44 118 ALA A O 1
ATOM 882 N N . GLY A 1 119 ? -13.630 -1.267 20.829 1.00 90.44 119 GLY A N 1
ATOM 883 C CA . GLY A 1 119 ? -12.633 -1.644 21.835 1.00 90.44 119 GLY A CA 1
ATOM 884 C C . GLY A 1 119 ? -11.530 -2.536 21.249 1.00 90.44 119 GLY A C 1
ATOM 885 O O . GLY A 1 119 ? -11.113 -3.501 21.891 1.00 90.44 119 GLY A O 1
ATOM 886 N N . ALA A 1 120 ? -11.097 -2.237 20.026 1.00 90.38 120 ALA A N 1
ATOM 887 C CA . ALA A 1 120 ? -10.171 -3.030 19.229 1.00 90.38 120 ALA A CA 1
ATOM 888 C C . ALA A 1 120 ? -8.741 -2.459 19.243 1.00 90.38 120 ALA A C 1
ATOM 890 O O . ALA A 1 120 ? -8.522 -1.288 19.561 1.00 90.38 120 ALA A O 1
ATOM 891 N N . TRP A 1 121 ? -7.767 -3.291 18.876 1.00 91.44 121 TRP A N 1
ATOM 892 C CA . TRP A 1 121 ? -6.402 -2.856 18.567 1.00 91.44 121 TRP A CA 1
ATOM 893 C C . TRP A 1 121 ? -6.333 -2.161 17.209 1.00 91.44 121 TRP A C 1
ATOM 895 O O . TRP A 1 121 ? -7.088 -2.502 16.301 1.00 91.44 121 TRP A O 1
ATOM 905 N N . ILE A 1 122 ? -5.380 -1.250 17.03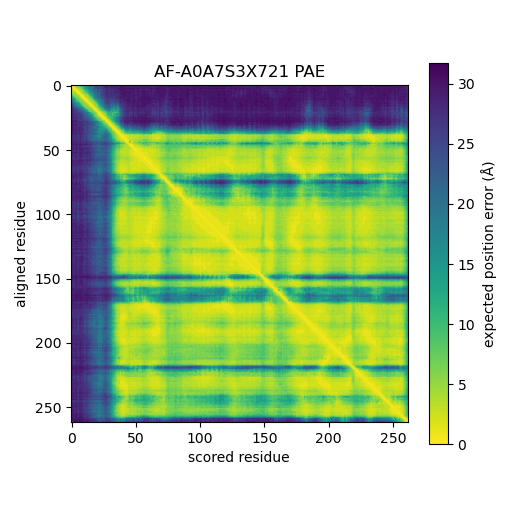1 1.00 91.12 122 ILE A N 1
ATOM 906 C CA . ILE A 1 122 ? -4.946 -0.810 15.701 1.00 91.12 122 ILE A CA 1
ATOM 907 C C . ILE A 1 122 ? -3.643 -1.526 15.378 1.00 91.12 122 ILE A C 1
ATOM 909 O O . ILE A 1 122 ? -2.666 -1.403 16.110 1.00 91.12 122 ILE A O 1
ATOM 913 N N . VAL A 1 123 ? -3.621 -2.264 14.278 1.00 90.94 123 VAL A N 1
ATOM 914 C CA . VAL A 1 123 ? -2.427 -2.947 13.787 1.00 90.94 123 VAL A CA 1
ATOM 915 C C . VAL A 1 123 ? -1.957 -2.225 12.539 1.00 90.94 123 VAL A C 1
ATOM 917 O O . VAL A 1 123 ? -2.649 -2.244 11.521 1.00 90.94 123 VAL A O 1
ATOM 920 N N . VAL A 1 124 ? -0.788 -1.592 12.604 1.00 91.06 124 VAL A N 1
ATOM 921 C CA . VAL A 1 124 ? -0.198 -0.894 11.459 1.00 91.06 124 VAL A CA 1
ATOM 922 C C . VAL A 1 124 ? 0.971 -1.698 10.917 1.00 91.06 124 VAL A C 1
ATOM 924 O O . VAL A 1 124 ? 2.011 -1.820 11.560 1.00 91.06 124 VAL A O 1
ATOM 927 N N . GLN A 1 125 ? 0.821 -2.221 9.707 1.00 89.44 125 GLN A N 1
ATOM 928 C CA . GLN A 1 125 ? 1.892 -2.881 8.979 1.00 89.44 125 GLN A CA 1
ATOM 929 C C . GLN A 1 125 ? 2.547 -1.898 8.007 1.00 89.44 125 GLN A C 1
ATOM 931 O O . GLN A 1 125 ? 1.875 -1.285 7.180 1.00 89.44 125 GLN A O 1
ATOM 936 N N . ILE A 1 126 ? 3.871 -1.775 8.054 1.00 89.62 126 ILE A N 1
ATOM 937 C CA . ILE A 1 126 ? 4.627 -0.927 7.127 1.00 89.62 126 ILE A CA 1
ATOM 938 C C . ILE A 1 126 ? 5.451 -1.814 6.195 1.00 89.62 126 ILE A C 1
ATOM 940 O O . ILE A 1 126 ? 6.543 -2.277 6.537 1.00 89.62 126 ILE A O 1
ATOM 944 N N . THR A 1 127 ? 4.934 -2.015 4.983 1.00 85.62 127 THR A N 1
ATOM 945 C CA . THR A 1 127 ? 5.506 -2.883 3.940 1.00 85.62 127 THR A CA 1
ATOM 946 C C . THR A 1 127 ? 6.390 -2.079 2.981 1.00 85.62 127 THR A C 1
ATOM 948 O O . THR A 1 127 ? 6.201 -2.054 1.765 1.00 85.62 127 THR A O 1
ATOM 951 N N . ARG A 1 128 ? 7.392 -1.379 3.536 1.00 82.06 128 ARG A N 1
ATOM 952 C CA . ARG A 1 128 ? 8.307 -0.490 2.779 1.00 82.06 128 ARG A CA 1
ATOM 953 C C . ARG A 1 128 ? 9.781 -0.921 2.816 1.00 82.06 128 ARG A C 1
ATOM 955 O O . ARG A 1 128 ? 10.682 -0.103 2.617 1.00 82.06 128 ARG A O 1
ATOM 962 N N . GLY A 1 129 ? 10.036 -2.203 3.089 1.00 79.56 129 GLY A N 1
ATOM 963 C CA . GLY A 1 129 ? 11.378 -2.792 3.115 1.00 79.56 129 GLY A CA 1
ATOM 964 C C . GLY A 1 129 ? 12.309 -2.042 4.069 1.00 79.56 129 GLY A C 1
ATOM 965 O O . GLY A 1 129 ? 11.932 -1.720 5.194 1.00 79.56 129 GLY A O 1
ATOM 966 N N . ARG A 1 130 ? 13.506 -1.682 3.592 1.00 78.44 130 ARG A N 1
ATOM 967 C CA . ARG A 1 130 ? 14.506 -0.916 4.367 1.00 78.44 130 ARG A CA 1
ATOM 968 C C . ARG A 1 130 ? 14.005 0.451 4.849 1.00 78.44 130 ARG A C 1
ATOM 970 O O . ARG A 1 130 ? 14.543 0.996 5.805 1.00 78.44 130 ARG A O 1
ATOM 977 N N . SER A 1 131 ? 12.966 0.993 4.216 1.00 83.12 131 SER A N 1
ATOM 978 C CA . SER A 1 131 ? 12.381 2.289 4.567 1.00 83.12 131 SER A CA 1
ATOM 979 C C . SER A 1 131 ? 11.356 2.206 5.697 1.00 83.12 131 SER A C 1
ATOM 981 O O . SER A 1 131 ? 10.898 3.251 6.153 1.00 83.12 131 SER A O 1
ATOM 983 N N . ALA A 1 132 ? 10.957 1.003 6.129 1.00 86.62 132 ALA A N 1
ATOM 984 C CA . ALA A 1 132 ? 9.811 0.823 7.019 1.00 86.62 132 ALA A CA 1
ATOM 985 C C . ALA A 1 132 ? 9.971 1.570 8.351 1.00 86.62 132 ALA A C 1
ATOM 987 O O . ALA A 1 132 ? 9.084 2.325 8.739 1.00 86.62 132 ALA A O 1
ATOM 988 N N . HIS A 1 133 ? 11.127 1.431 9.005 1.00 87.25 133 HIS A N 1
ATOM 989 C CA . HIS A 1 133 ? 11.382 2.088 10.287 1.00 87.25 133 HIS A CA 1
ATOM 990 C C . HIS A 1 133 ? 11.447 3.620 10.162 1.00 87.25 133 HIS A C 1
ATOM 992 O O . HIS A 1 133 ? 10.775 4.332 10.899 1.00 87.25 133 HIS A O 1
ATOM 998 N N . ALA A 1 134 ? 12.188 4.142 9.180 1.00 89.31 134 ALA A N 1
ATOM 999 C CA . ALA A 1 134 ? 12.272 5.587 8.958 1.00 89.31 134 ALA A CA 1
ATOM 1000 C C . ALA A 1 134 ? 10.921 6.197 8.546 1.00 89.31 134 ALA A C 1
ATOM 1002 O O . ALA A 1 134 ? 10.642 7.352 8.854 1.00 89.31 134 ALA A O 1
ATOM 1003 N N . PHE A 1 135 ? 10.081 5.446 7.830 1.00 91.56 135 PHE A N 1
ATOM 1004 C CA . PHE A 1 135 ? 8.733 5.881 7.478 1.00 91.56 135 PHE A CA 1
ATOM 1005 C C . PHE A 1 135 ? 7.791 5.881 8.684 1.00 91.56 135 PHE A C 1
ATOM 1007 O O . PHE A 1 135 ? 6.996 6.807 8.826 1.00 91.56 135 PHE A O 1
ATOM 1014 N N . PHE A 1 136 ? 7.908 4.883 9.566 1.00 91.94 136 PHE A N 1
ATOM 1015 C CA . PHE A 1 136 ? 7.158 4.848 10.816 1.00 91.94 136 PHE A CA 1
ATOM 1016 C C . PHE A 1 136 ? 7.371 6.132 11.619 1.00 91.94 136 PHE A C 1
ATOM 1018 O O . PHE A 1 136 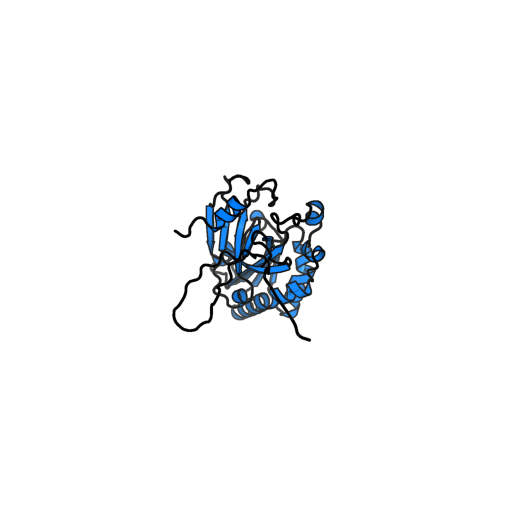? 6.416 6.874 11.831 1.00 91.94 136 PHE A O 1
ATOM 1025 N N . LEU A 1 137 ? 8.627 6.422 11.971 1.00 92.25 137 LEU A N 1
ATOM 1026 C CA . LEU A 1 137 ? 8.986 7.554 12.830 1.00 92.25 137 LEU A CA 1
ATOM 1027 C C . LEU A 1 137 ? 8.576 8.909 12.235 1.00 92.25 137 LEU A C 1
ATOM 1029 O O . LEU A 1 137 ? 8.181 9.820 12.951 1.00 92.25 137 LEU A O 1
ATOM 1033 N N . ALA A 1 138 ? 8.679 9.060 10.914 1.00 93.56 138 ALA A N 1
ATOM 1034 C CA . ALA A 1 138 ? 8.476 10.352 10.264 1.00 93.56 138 ALA A CA 1
ATOM 1035 C C . ALA A 1 138 ? 7.024 10.625 9.837 1.00 93.56 138 ALA A C 1
ATOM 1037 O O . ALA A 1 138 ? 6.628 11.781 9.697 1.00 93.56 138 ALA A O 1
ATOM 1038 N N . VAL A 1 139 ? 6.232 9.581 9.571 1.00 94.31 139 VAL A N 1
ATOM 1039 C CA . VAL A 1 139 ? 4.896 9.725 8.963 1.00 94.31 139 VAL A CA 1
ATOM 1040 C C . VAL A 1 139 ? 3.816 9.097 9.831 1.00 94.31 139 VAL A C 1
ATOM 1042 O O . VAL A 1 139 ? 2.838 9.759 10.166 1.00 94.31 139 VAL A O 1
ATOM 1045 N N . VAL A 1 140 ? 3.979 7.832 10.211 1.00 93.56 140 VAL A N 1
ATOM 1046 C CA . VAL A 1 140 ? 2.915 7.066 10.880 1.00 93.56 140 VAL A CA 1
ATOM 1047 C C . VAL A 1 140 ? 2.820 7.401 12.367 1.00 93.56 140 VAL A C 1
ATOM 1049 O O . VAL A 1 140 ? 1.724 7.639 12.867 1.00 93.56 140 VAL A O 1
ATOM 1052 N N . GLU A 1 141 ? 3.945 7.439 13.079 1.00 92.50 141 GLU A N 1
ATOM 1053 C CA . GLU A 1 141 ? 3.984 7.736 14.514 1.00 92.50 141 GLU A CA 1
ATOM 1054 C C . GLU A 1 141 ? 3.395 9.123 14.837 1.00 92.50 141 GLU A C 1
ATOM 1056 O O . GLU A 1 141 ? 2.523 9.188 15.710 1.00 92.50 141 GLU A O 1
ATOM 1061 N N . PRO A 1 142 ? 3.729 10.209 14.105 1.00 93.12 142 PRO A N 1
ATOM 1062 C CA . PRO A 1 142 ? 3.093 11.510 14.313 1.00 93.12 142 PRO A CA 1
ATOM 1063 C C . PRO A 1 142 ? 1.571 11.488 14.119 1.00 93.12 142 PRO A C 1
ATOM 1065 O O . PRO A 1 142 ? 0.849 12.083 14.919 1.00 93.12 142 PRO A O 1
ATOM 1068 N N . LEU A 1 143 ? 1.068 10.767 13.108 1.00 92.00 143 LEU A N 1
ATOM 1069 C CA . LEU A 1 143 ? -0.376 10.621 12.880 1.00 92.00 143 LEU A CA 1
ATOM 1070 C C . LEU A 1 143 ? -1.065 9.892 14.037 1.00 92.00 143 LEU A C 1
ATOM 1072 O O . LEU A 1 143 ? -2.108 10.333 14.518 1.00 92.00 143 LEU A O 1
ATOM 1076 N N . LEU A 1 144 ? -0.480 8.788 14.508 1.00 90.12 144 LEU A N 1
ATOM 1077 C CA . LEU A 1 144 ? -1.020 8.024 15.635 1.00 90.12 144 LEU A CA 1
ATOM 1078 C C . LEU A 1 144 ? -1.037 8.850 16.929 1.00 90.12 144 LEU A C 1
ATOM 1080 O O . LEU A 1 144 ? -2.006 8.775 17.692 1.00 90.12 144 LEU A O 1
ATOM 1084 N N . ALA A 1 145 ? 0.009 9.649 17.161 1.00 89.12 145 ALA A N 1
ATOM 1085 C CA . ALA A 1 145 ? 0.108 10.544 18.310 1.00 89.12 145 ALA A CA 1
ATOM 1086 C C . ALA A 1 145 ? -0.955 11.644 18.282 1.00 89.12 145 ALA A C 1
ATOM 1088 O O . ALA A 1 145 ? -1.620 11.882 19.293 1.00 89.12 145 ALA A O 1
ATOM 1089 N N . GLU A 1 146 ? -1.167 12.271 17.126 1.00 88.19 146 GLU A N 1
ATOM 1090 C CA . GLU A 1 146 ? -2.180 13.313 16.959 1.00 88.19 146 GLU A CA 1
ATOM 1091 C C . GLU A 1 146 ? -3.600 12.784 17.204 1.00 88.19 146 GLU A C 1
ATOM 1093 O O . GLU A 1 146 ? -4.396 13.411 17.907 1.00 88.19 146 GLU A O 1
ATOM 1098 N N . LEU A 1 147 ? -3.901 11.591 16.687 1.00 83.69 147 LEU A N 1
ATOM 1099 C CA . LEU A 1 147 ? -5.215 10.956 16.811 1.00 83.69 147 LEU A CA 1
ATOM 1100 C C . LEU A 1 147 ? -5.477 10.357 18.200 1.00 83.69 147 LEU A C 1
ATOM 1102 O O . LEU A 1 147 ? -6.552 9.805 18.434 1.00 83.69 147 LEU A O 1
ATOM 1106 N N . LYS A 1 148 ? -4.512 10.447 19.130 1.00 80.44 148 LYS A N 1
ATOM 1107 C CA . LYS A 1 148 ? -4.562 9.824 20.467 1.00 80.44 148 LYS A CA 1
ATOM 1108 C C . LYS A 1 148 ? -4.852 8.318 20.414 1.00 80.44 148 LYS A C 1
ATOM 1110 O O . LYS A 1 148 ? -5.359 7.740 21.373 1.00 80.44 148 LYS A O 1
ATOM 1115 N N . ALA A 1 149 ? -4.489 7.670 19.310 1.00 65.19 149 ALA A N 1
ATOM 1116 C CA . ALA A 1 149 ? -4.790 6.270 19.019 1.00 65.19 149 ALA A CA 1
ATOM 1117 C C . ALA A 1 149 ? -3.860 5.277 19.755 1.00 65.19 149 ALA A C 1
ATOM 1119 O O . ALA A 1 149 ? -3.923 4.067 19.551 1.00 65.19 149 ALA A O 1
ATOM 1120 N N . ILE A 1 150 ? -2.992 5.787 20.633 1.00 59.97 150 ILE A N 1
ATOM 1121 C CA . ILE A 1 150 ? -1.853 5.068 21.209 1.00 59.97 150 ILE A CA 1
ATOM 1122 C C . ILE A 1 150 ? -2.185 3.986 22.259 1.00 59.97 150 ILE A C 1
ATOM 1124 O O . ILE A 1 150 ? -1.359 3.084 22.387 1.00 59.97 150 ILE A O 1
ATOM 1128 N N . PRO A 1 151 ? -3.312 3.951 23.008 1.00 59.41 151 PRO A N 1
ATOM 1129 C CA . PRO A 1 151 ? -3.379 2.999 24.118 1.00 59.41 151 PRO A CA 1
ATOM 1130 C C . PRO A 1 151 ? -3.382 1.519 23.685 1.00 59.41 151 PRO A C 1
ATOM 1132 O O . PRO A 1 151 ? -3.035 0.675 24.508 1.00 59.41 151 PRO A O 1
ATOM 1135 N N . ARG A 1 152 ? -3.734 1.185 22.428 1.00 79.12 152 ARG A N 1
ATOM 1136 C CA . ARG A 1 152 ? -3.731 -0.195 21.886 1.00 79.12 152 ARG A CA 1
ATOM 1137 C C . ARG A 1 152 ? -3.312 -0.233 20.412 1.00 79.12 152 ARG A C 1
ATOM 1139 O O . ARG A 1 152 ? -4.125 -0.516 19.533 1.00 79.12 152 ARG A O 1
ATOM 1146 N N . CYS A 1 153 ? -2.048 0.082 20.144 1.00 86.56 153 CYS A N 1
ATOM 1147 C CA . CYS A 1 153 ? -1.464 0.020 18.804 1.00 86.56 153 CYS A CA 1
ATOM 1148 C C . CYS A 1 153 ? -0.342 -1.030 18.739 1.00 86.56 153 CYS A C 1
ATOM 1150 O O . CYS A 1 153 ? 0.519 -1.060 19.616 1.00 86.56 153 CYS A O 1
ATOM 1152 N N . ASP A 1 154 ? -0.352 -1.866 17.702 1.00 88.00 154 ASP A N 1
ATOM 1153 C CA . ASP A 1 154 ? 0.725 -2.796 17.348 1.00 88.00 154 ASP A CA 1
ATOM 1154 C C . ASP A 1 154 ? 1.299 -2.386 15.987 1.00 88.00 154 ASP A C 1
ATOM 1156 O O . ASP A 1 154 ? 0.576 -2.310 14.991 1.00 88.00 154 ASP A O 1
ATOM 1160 N N . VAL A 1 155 ? 2.596 -2.091 15.936 1.00 86.81 155 VAL A N 1
ATOM 1161 C CA . VAL A 1 155 ? 3.267 -1.653 14.710 1.00 86.81 155 VAL A CA 1
ATOM 1162 C C . VAL A 1 155 ? 4.216 -2.740 14.252 1.00 86.81 155 VAL A C 1
ATOM 1164 O O . VAL A 1 155 ? 5.164 -3.101 14.948 1.00 86.81 155 VAL A O 1
ATOM 1167 N N . ARG A 1 156 ? 3.997 -3.214 13.029 1.00 86.38 156 ARG A N 1
ATOM 1168 C CA . ARG A 1 156 ? 4.780 -4.284 12.418 1.00 86.38 156 ARG A CA 1
ATOM 1169 C C . ARG A 1 156 ? 5.544 -3.750 11.227 1.00 86.38 156 ARG A C 1
ATOM 1171 O O . ARG A 1 156 ? 4.986 -3.101 10.341 1.00 86.38 156 ARG A O 1
ATOM 1178 N N . THR A 1 157 ? 6.832 -4.052 11.185 1.00 80.50 157 THR A N 1
ATOM 1179 C CA . THR A 1 157 ? 7.682 -3.777 10.029 1.00 80.50 157 THR A CA 1
ATOM 1180 C C . THR A 1 157 ? 8.077 -5.099 9.398 1.00 80.50 157 THR A C 1
ATOM 1182 O O . THR A 1 157 ? 8.338 -6.078 10.087 1.00 80.50 157 THR A O 1
ATOM 1185 N N . GLY A 1 158 ? 8.060 -5.153 8.076 1.00 67.25 158 GLY A N 1
ATOM 1186 C CA . GLY A 1 158 ? 8.403 -6.366 7.347 1.00 67.25 158 GLY A CA 1
ATOM 1187 C C . GLY A 1 158 ? 7.775 -6.338 5.974 1.00 67.25 158 GLY A C 1
ATOM 1188 O O . GLY A 1 158 ? 6.789 -5.638 5.740 1.00 67.25 158 GLY A O 1
ATOM 1189 N N . TYR A 1 159 ? 8.391 -7.058 5.056 1.00 63.50 159 TYR A N 1
ATOM 1190 C CA . TYR A 1 159 ? 8.102 -6.929 3.634 1.00 63.50 159 TYR A CA 1
ATOM 1191 C C . TYR A 1 159 ? 7.714 -8.258 2.999 1.00 63.50 159 TYR A C 1
ATOM 1193 O O . TYR A 1 159 ? 7.224 -8.235 1.881 1.00 63.50 159 TYR A O 1
ATOM 1201 N N . ARG A 1 160 ? 7.950 -9.380 3.689 1.00 62.97 160 ARG A N 1
ATOM 1202 C CA . ARG A 1 160 ? 7.666 -10.724 3.193 1.00 62.97 160 ARG A CA 1
ATOM 1203 C C . ARG A 1 160 ? 6.596 -11.397 4.028 1.00 62.97 160 ARG A C 1
ATOM 1205 O O . ARG A 1 160 ? 6.470 -11.141 5.226 1.00 62.97 160 ARG A O 1
ATOM 1212 N N . SER A 1 161 ? 5.920 -12.363 3.426 1.00 57.84 161 SER A N 1
ATOM 1213 C CA . SER A 1 161 ? 4.880 -13.147 4.090 1.00 57.84 161 SER A CA 1
ATOM 1214 C C . SER A 1 161 ? 5.366 -13.933 5.311 1.00 57.84 161 SER A C 1
ATOM 1216 O O . SER A 1 161 ? 4.596 -14.161 6.236 1.00 57.84 161 SER A O 1
ATOM 1218 N N . ALA A 1 162 ? 6.654 -14.284 5.366 1.00 57.06 162 ALA A N 1
ATOM 1219 C CA . ALA A 1 162 ? 7.262 -14.943 6.523 1.00 57.06 162 ALA A CA 1
ATOM 1220 C C . ALA A 1 162 ? 7.493 -14.011 7.729 1.00 57.06 162 ALA A C 1
ATOM 1222 O O . ALA A 1 162 ? 7.710 -14.496 8.838 1.00 57.06 162 ALA A O 1
ATOM 1223 N N . ASP A 1 163 ? 7.448 -12.691 7.533 1.00 55.28 163 ASP A N 1
ATOM 1224 C CA . ASP A 1 163 ? 7.738 -11.714 8.587 1.00 55.28 163 ASP A CA 1
ATOM 1225 C C . ASP A 1 163 ? 6.531 -11.482 9.521 1.00 55.28 163 ASP A C 1
ATOM 1227 O O . ASP A 1 163 ? 6.651 -10.742 10.498 1.00 55.28 163 ASP A O 1
ATOM 1231 N N . HIS A 1 164 ? 5.359 -12.081 9.244 1.00 57.34 164 HIS A N 1
ATOM 1232 C CA . HIS A 1 164 ? 4.104 -11.693 9.899 1.00 57.34 164 HIS A CA 1
ATOM 1233 C C . HIS A 1 164 ? 3.206 -12.882 10.254 1.00 57.34 164 HIS A C 1
ATOM 1235 O O . HIS A 1 164 ? 2.885 -13.713 9.417 1.00 57.34 164 HIS A O 1
ATOM 1241 N N . SER A 1 165 ? 2.718 -12.908 11.497 1.00 57.12 165 SER A N 1
ATOM 1242 C CA . SER A 1 165 ? 1.591 -13.744 11.928 1.00 57.12 165 SER A CA 1
ATOM 1243 C C . SER A 1 165 ? 0.555 -12.864 12.618 1.00 57.12 165 SER A C 1
ATOM 1245 O O . SER A 1 165 ? 0.829 -12.272 13.666 1.00 57.12 165 SER A O 1
ATOM 1247 N N . LEU A 1 166 ? -0.639 -12.729 12.037 1.00 64.06 166 LEU A N 1
ATOM 1248 C CA . LEU A 1 166 ? -1.781 -12.033 12.648 1.00 64.06 166 LEU A CA 1
ATOM 1249 C C . LEU A 1 166 ? -2.543 -12.976 13.591 1.00 64.06 166 LEU A C 1
ATOM 1251 O O . LEU A 1 166 ? -3.745 -13.181 13.460 1.00 64.06 166 LEU A O 1
ATOM 1255 N N . ALA A 1 167 ? -1.849 -13.554 14.571 1.00 61.75 167 ALA A N 1
ATOM 1256 C CA . ALA A 1 167 ? -2.487 -14.318 15.640 1.00 61.75 167 ALA A CA 1
ATOM 1257 C C . ALA A 1 167 ? -3.061 -13.373 16.712 1.00 61.75 167 ALA A C 1
ATOM 1259 O O . ALA A 1 167 ? -2.593 -13.346 17.848 1.00 61.75 167 ALA A O 1
ATOM 1260 N N . LEU A 1 168 ? -4.050 -12.556 16.339 1.00 65.56 168 LEU A N 1
ATOM 1261 C CA . LEU A 1 168 ? -4.781 -11.713 17.284 1.00 65.56 168 LEU A CA 1
ATOM 1262 C C . LEU A 1 168 ? -6.136 -12.347 17.589 1.00 65.56 168 LEU A C 1
ATOM 1264 O O . LEU A 1 168 ? -7.024 -12.406 16.742 1.00 65.56 168 LEU A O 1
ATOM 1268 N N . SER A 1 169 ? -6.287 -12.823 18.823 1.00 77.44 169 SER A N 1
ATOM 1269 C CA . SER A 1 169 ? -7.562 -13.311 19.357 1.00 77.44 169 SER A CA 1
ATOM 1270 C C . SER A 1 169 ? -8.528 -12.177 19.708 1.00 77.44 169 SER A C 1
ATOM 1272 O O . SER A 1 169 ? -9.723 -12.409 19.857 1.00 77.44 169 SER A O 1
ATOM 1274 N N . GLU A 1 170 ? -8.019 -10.954 19.851 1.00 88.06 170 GLU A N 1
ATOM 1275 C CA . GLU A 1 170 ? -8.794 -9.763 20.196 1.00 88.06 170 GLU A CA 1
ATOM 1276 C C . GLU A 1 170 ? -9.256 -9.010 18.941 1.00 88.06 170 GLU A C 1
ATOM 1278 O O . GLU A 1 170 ? -8.579 -9.093 17.914 1.00 88.06 170 GLU A O 1
ATOM 1283 N N . PRO A 1 171 ? -10.365 -8.245 19.008 1.00 91.94 171 PRO A N 1
ATOM 1284 C CA . PRO A 1 171 ? -10.790 -7.390 17.908 1.00 91.94 171 PRO A CA 1
ATOM 1285 C C . PRO A 1 171 ? -9.678 -6.437 17.464 1.00 91.94 171 PRO A C 1
ATOM 1287 O O . PRO A 1 171 ? -9.008 -5.829 18.306 1.00 91.94 171 PRO A O 1
ATOM 1290 N N . PHE A 1 172 ? -9.496 -6.271 16.155 1.00 91.12 172 PHE A N 1
ATOM 1291 C CA . PHE A 1 172 ? -8.479 -5.378 15.601 1.00 91.12 172 PHE A CA 1
ATOM 1292 C C . PHE A 1 172 ? -8.928 -4.683 14.312 1.00 91.12 172 PHE A C 1
ATOM 1294 O O . PHE A 1 172 ? -9.720 -5.207 13.531 1.00 91.12 172 PHE A O 1
ATOM 1301 N N . VAL A 1 173 ? -8.372 -3.501 14.073 1.00 91.31 173 VAL A N 1
ATOM 1302 C CA . VAL A 1 173 ? -8.405 -2.770 12.808 1.00 91.31 173 VAL A CA 1
ATOM 1303 C C . VAL A 1 173 ? -7.013 -2.844 12.192 1.00 91.31 173 VAL A C 1
ATOM 1305 O O . VAL A 1 173 ? -6.030 -2.503 12.845 1.00 91.31 173 VAL A O 1
ATOM 1308 N N . PHE A 1 174 ? -6.912 -3.294 10.946 1.00 90.62 174 PHE A N 1
ATOM 1309 C CA . PHE A 1 174 ? -5.640 -3.490 10.255 1.00 90.62 174 PHE A CA 1
ATOM 1310 C C . PHE A 1 174 ? -5.396 -2.395 9.217 1.00 90.62 174 PHE A C 1
ATOM 1312 O O . PHE A 1 174 ? -6.251 -2.128 8.380 1.00 90.62 174 PHE A O 1
ATOM 1319 N N . ILE A 1 175 ? -4.218 -1.783 9.222 1.00 91.38 175 ILE A N 1
ATOM 1320 C CA . ILE A 1 175 ? -3.792 -0.811 8.212 1.00 91.38 175 ILE A CA 1
ATOM 1321 C C . ILE A 1 175 ? -2.458 -1.288 7.657 1.00 91.38 175 ILE A C 1
ATOM 1323 O O . ILE A 1 175 ? -1.492 -1.390 8.407 1.00 91.38 175 ILE A O 1
ATOM 1327 N N . THR A 1 176 ? -2.363 -1.533 6.352 1.00 90.62 176 THR A N 1
ATOM 1328 C CA . THR A 1 176 ? -1.061 -1.687 5.693 1.00 90.62 176 THR A CA 1
ATOM 1329 C C . THR A 1 176 ? -0.714 -0.413 4.936 1.00 90.62 176 THR A C 1
ATOM 1331 O O . THR A 1 176 ? -1.548 0.145 4.220 1.00 90.62 176 THR A O 1
ATOM 1334 N N . VAL A 1 177 ? 0.521 0.054 5.110 1.00 92.06 177 VAL A N 1
ATOM 1335 C CA . VAL A 1 177 ? 1.103 1.155 4.346 1.00 92.06 177 VAL A CA 1
ATOM 1336 C C . VAL A 1 177 ? 2.337 0.638 3.623 1.00 92.06 177 VAL A C 1
ATOM 1338 O O . VAL A 1 177 ? 3.398 0.440 4.221 1.00 92.06 177 VAL A O 1
ATOM 1341 N N . GLY A 1 178 ? 2.184 0.397 2.327 1.00 90.56 178 GLY A N 1
ATOM 1342 C CA . GLY A 1 178 ? 3.247 -0.112 1.471 1.00 90.56 178 GLY A CA 1
ATOM 1343 C C . GLY A 1 178 ? 3.679 0.872 0.396 1.00 90.56 178 GLY A C 1
ATOM 1344 O O . GLY A 1 178 ? 3.405 2.073 0.452 1.00 90.56 178 GLY A O 1
ATOM 1345 N N . MET A 1 179 ? 4.388 0.348 -0.594 1.00 89.12 179 MET A N 1
ATOM 1346 C CA . MET A 1 179 ? 4.774 1.084 -1.790 1.00 89.12 179 MET A CA 1
ATOM 1347 C C . MET A 1 179 ? 4.674 0.220 -3.043 1.00 89.12 179 MET A C 1
ATOM 1349 O O . MET A 1 179 ? 4.811 -1.006 -2.974 1.00 89.12 179 MET A O 1
ATOM 1353 N N . PHE A 1 180 ? 4.497 0.871 -4.192 1.00 88.69 180 PHE A N 1
ATOM 1354 C CA . PHE A 1 180 ? 4.469 0.210 -5.493 1.00 88.69 180 PHE A CA 1
ATOM 1355 C C . PHE A 1 180 ? 5.255 0.962 -6.560 1.00 88.69 180 PHE A C 1
ATOM 1357 O O . PHE A 1 180 ? 5.302 2.190 -6.560 1.00 88.69 180 PHE A O 1
ATOM 1364 N N . GLY A 1 181 ? 5.829 0.213 -7.502 1.00 86.94 181 GLY A N 1
ATOM 1365 C CA . GLY A 1 181 ? 6.351 0.768 -8.745 1.00 86.94 181 GLY A CA 1
ATOM 1366 C C . GLY A 1 181 ? 5.212 1.064 -9.722 1.00 86.94 181 GLY A C 1
ATOM 1367 O O . GLY A 1 181 ? 4.342 0.216 -9.940 1.00 86.94 181 GLY A O 1
ATOM 1368 N N . ARG A 1 182 ? 5.189 2.268 -10.297 1.00 87.38 182 ARG A N 1
ATOM 1369 C CA . ARG A 1 182 ? 4.121 2.732 -11.202 1.00 87.38 182 ARG A CA 1
ATOM 1370 C C . ARG A 1 182 ? 4.185 2.022 -12.562 1.00 87.38 182 ARG A C 1
ATOM 1372 O O . ARG A 1 182 ? 5.210 2.066 -13.236 1.00 87.38 182 ARG A O 1
ATOM 1379 N N . LEU A 1 183 ? 3.078 1.417 -13.002 1.00 85.94 183 LEU A N 1
ATOM 1380 C CA . LEU A 1 183 ? 2.925 0.895 -14.373 1.00 85.94 183 LEU A CA 1
ATOM 1381 C C . LEU A 1 183 ? 2.070 1.808 -15.258 1.00 85.94 183 LEU A C 1
ATOM 1383 O O . LEU A 1 183 ? 2.285 1.867 -16.475 1.00 85.94 183 LEU A O 1
ATOM 1387 N N . THR A 1 184 ? 1.102 2.506 -14.659 1.00 86.31 184 THR A N 1
ATOM 1388 C CA . THR A 1 184 ? 0.306 3.538 -15.333 1.00 86.31 184 THR A CA 1
ATOM 1389 C C . THR A 1 184 ? 1.146 4.795 -15.559 1.00 86.31 184 THR A C 1
ATOM 1391 O O . THR A 1 184 ? 1.716 5.298 -14.589 1.00 86.31 184 THR A O 1
ATOM 1394 N N . PRO A 1 185 ? 1.199 5.328 -16.795 1.00 82.75 185 PRO A N 1
ATOM 1395 C CA . PRO A 1 185 ? 1.960 6.535 -17.063 1.00 82.75 185 PRO A CA 1
ATOM 1396 C C . PRO A 1 185 ? 1.430 7.783 -16.361 1.00 82.75 185 PRO A C 1
ATOM 1398 O O . PRO A 1 185 ? 0.221 7.907 -16.152 1.00 82.75 185 PRO A O 1
ATOM 1401 N N . GLY A 1 186 ? 2.319 8.730 -16.059 1.00 81.88 186 GLY A N 1
ATOM 1402 C CA . GLY A 1 186 ? 1.946 10.069 -15.575 1.00 81.88 186 GLY A CA 1
ATOM 1403 C C . GLY A 1 186 ? 1.399 10.126 -14.142 1.00 81.88 186 GLY A C 1
ATOM 1404 O O . GLY A 1 186 ? 0.889 11.160 -13.717 1.00 81.88 186 GLY A O 1
ATOM 1405 N N . VAL A 1 187 ? 1.499 9.036 -13.380 1.00 85.69 187 VAL A N 1
ATOM 1406 C CA . VAL A 1 187 ? 1.164 9.019 -11.948 1.00 85.69 187 VAL A CA 1
ATOM 1407 C C . VAL A 1 187 ? 2.302 9.677 -11.179 1.00 85.69 187 VAL A C 1
ATOM 1409 O O . VAL A 1 187 ? 3.428 9.223 -11.305 1.00 85.69 187 VAL A O 1
ATOM 1412 N N . SER A 1 188 ? 2.064 10.703 -10.366 1.00 86.50 188 SER A N 1
ATOM 1413 C CA . SER A 1 188 ? 3.132 11.325 -9.561 1.00 86.50 188 SER A CA 1
ATOM 1414 C C . SER A 1 188 ? 3.644 10.387 -8.455 1.00 86.50 188 SER A C 1
ATOM 1416 O O . SER A 1 188 ? 2.845 9.620 -7.909 1.00 86.50 188 SER A O 1
ATOM 1418 N N . PRO A 1 189 ? 4.941 10.424 -8.088 1.00 86.88 189 PRO A N 1
ATOM 1419 C CA . PRO A 1 189 ? 5.438 9.720 -6.907 1.00 86.88 189 PRO A CA 1
ATOM 1420 C C . PRO A 1 189 ? 4.912 10.377 -5.618 1.00 86.88 189 PRO A C 1
ATOM 1422 O O . PRO A 1 189 ? 4.619 11.572 -5.599 1.00 86.88 189 PRO A O 1
ATOM 1425 N N . GLY A 1 190 ? 4.804 9.607 -4.533 1.00 89.25 190 GLY A N 1
ATOM 1426 C CA . GLY A 1 190 ? 4.342 10.104 -3.230 1.00 89.25 190 GLY A CA 1
ATOM 1427 C C . GLY A 1 190 ? 2.831 10.282 -3.096 1.00 89.25 190 GLY A C 1
ATOM 1428 O O . GLY A 1 190 ? 2.370 10.857 -2.108 1.00 89.25 190 GLY A O 1
ATOM 1429 N N . VAL A 1 191 ? 2.057 9.803 -4.069 1.00 92.69 191 VAL A N 1
ATOM 1430 C CA . VAL A 1 191 ? 0.597 9.756 -3.976 1.00 92.69 191 VAL A CA 1
ATOM 1431 C C . VAL A 1 191 ? 0.207 8.475 -3.248 1.00 92.69 191 VAL A C 1
ATOM 1433 O O . VAL A 1 191 ? 0.698 7.391 -3.563 1.00 92.69 191 VAL A O 1
ATOM 1436 N N . VAL A 1 192 ? -0.653 8.591 -2.243 1.00 94.25 192 VAL A N 1
ATOM 1437 C CA . VAL A 1 192 ? -1.180 7.452 -1.492 1.00 94.25 192 VAL A CA 1
ATOM 1438 C C . VAL A 1 192 ? -2.437 6.962 -2.192 1.00 94.25 192 VAL A C 1
ATOM 1440 O O . VAL A 1 192 ? -3.363 7.730 -2.428 1.00 94.25 192 VAL A O 1
ATOM 1443 N N . HIS A 1 193 ? -2.479 5.674 -2.505 1.00 93.38 193 HIS A N 1
ATOM 1444 C CA . HIS A 1 193 ? -3.607 5.040 -3.170 1.00 93.38 193 HIS A CA 1
ATOM 1445 C C . HIS A 1 193 ? -4.286 4.008 -2.275 1.00 93.38 193 HIS A C 1
ATOM 1447 O O . HIS A 1 193 ? -3.611 3.309 -1.514 1.00 93.38 193 HIS A O 1
ATOM 1453 N N . ALA A 1 194 ? -5.600 3.857 -2.435 1.00 92.06 194 ALA A N 1
ATOM 1454 C CA . ALA A 1 194 ? -6.346 2.725 -1.897 1.00 92.06 194 ALA A CA 1
ATOM 1455 C C . ALA A 1 194 ? -6.306 1.563 -2.894 1.00 92.06 194 ALA A C 1
ATOM 1457 O O . ALA A 1 194 ? -6.719 1.709 -4.046 1.00 92.06 194 ALA A O 1
ATOM 1458 N N . VAL A 1 195 ? -5.804 0.404 -2.472 1.00 90.75 195 VAL A N 1
ATOM 1459 C CA . VAL A 1 195 ? -5.770 -0.780 -3.341 1.00 90.75 195 VAL A CA 1
ATOM 1460 C C . VAL A 1 195 ? -7.106 -1.503 -3.285 1.00 90.75 195 VAL A C 1
ATOM 1462 O O . VAL A 1 195 ? -7.484 -2.030 -2.244 1.00 90.75 195 VAL A O 1
ATOM 1465 N N . GLU A 1 196 ? -7.785 -1.582 -4.423 1.00 89.00 196 GLU A N 1
ATOM 1466 C CA . GLU A 1 196 ? -9.067 -2.286 -4.566 1.00 89.00 196 GLU A CA 1
ATOM 1467 C C . GLU A 1 196 ? -8.867 -3.760 -4.922 1.00 89.00 196 GLU A C 1
ATOM 1469 O O . GLU A 1 196 ? -9.619 -4.645 -4.522 1.00 89.00 196 GLU A O 1
ATOM 1474 N N . THR A 1 197 ? -7.852 -4.044 -5.734 1.00 89.31 197 THR A N 1
ATOM 1475 C CA . THR A 1 197 ? -7.636 -5.379 -6.288 1.00 89.31 197 THR A CA 1
ATOM 1476 C C . THR A 1 197 ? -6.158 -5.671 -6.428 1.00 89.31 197 THR A C 1
ATOM 1478 O O . THR A 1 197 ? -5.394 -4.818 -6.883 1.00 89.31 197 THR A O 1
ATOM 1481 N N . THR A 1 198 ? -5.789 -6.915 -6.136 1.00 91.50 198 THR A N 1
ATOM 1482 C CA . THR A 1 198 ? -4.447 -7.437 -6.377 1.00 91.50 198 THR A CA 1
ATOM 1483 C C . THR A 1 198 ? -4.490 -8.668 -7.255 1.00 91.50 198 THR A C 1
ATOM 1485 O O . THR A 1 198 ? -5.139 -9.660 -6.936 1.00 91.50 198 THR A O 1
ATOM 1488 N N . PHE A 1 199 ? -3.745 -8.623 -8.350 1.00 92.31 199 PHE A N 1
ATOM 1489 C CA . PHE A 1 199 ? -3.502 -9.749 -9.233 1.00 92.31 199 PHE A CA 1
ATOM 1490 C C . PHE A 1 199 ? -2.179 -10.401 -8.840 1.00 92.31 199 PHE A C 1
ATOM 1492 O O . PHE A 1 199 ? -1.110 -9.821 -9.027 1.00 92.31 199 PHE A O 1
ATOM 1499 N N . VAL A 1 200 ? -2.256 -11.594 -8.266 1.00 91.19 200 VAL A N 1
ATOM 1500 C CA . VAL A 1 200 ? -1.082 -12.340 -7.810 1.00 91.19 200 VAL A CA 1
ATOM 1501 C C . VAL A 1 200 ? -0.524 -13.146 -8.976 1.00 91.19 200 VAL A C 1
ATOM 1503 O O . VAL A 1 200 ? -1.262 -13.888 -9.635 1.00 91.19 200 VAL A O 1
ATOM 1506 N N . VAL A 1 201 ? 0.767 -12.979 -9.241 1.00 90.56 201 VAL A N 1
ATOM 1507 C CA . VAL A 1 201 ? 1.515 -13.776 -10.214 1.00 90.56 201 VAL A CA 1
ATOM 1508 C C . VAL A 1 201 ? 1.862 -15.134 -9.599 1.00 90.56 201 VAL A C 1
ATOM 1510 O O . VAL A 1 201 ? 2.198 -15.218 -8.423 1.00 90.56 201 VAL A O 1
ATOM 1513 N N . ASP A 1 202 ? 1.722 -16.189 -10.395 1.00 89.50 202 ASP A N 1
ATOM 1514 C CA . ASP A 1 202 ? 2.003 -17.578 -10.025 1.00 89.50 202 ASP A CA 1
ATOM 1515 C C . ASP A 1 202 ? 3.498 -17.778 -9.739 1.00 89.50 202 ASP A C 1
ATOM 1517 O O . ASP A 1 202 ? 4.334 -17.370 -10.549 1.00 89.50 202 ASP A O 1
ATOM 1521 N N . ASP A 1 203 ? 3.822 -18.435 -8.623 1.00 88.44 203 ASP A N 1
ATOM 1522 C CA . ASP A 1 203 ? 5.192 -18.746 -8.202 1.00 88.44 203 ASP A CA 1
ATOM 1523 C C . ASP A 1 203 ? 5.952 -19.625 -9.210 1.00 88.44 203 ASP A C 1
ATOM 1525 O O . ASP A 1 203 ? 7.178 -19.600 -9.239 1.00 88.44 203 ASP A O 1
ATOM 1529 N N . ALA A 1 204 ? 5.262 -20.386 -10.064 1.00 90.25 204 ALA A N 1
ATOM 1530 C CA . ALA A 1 204 ? 5.887 -21.160 -11.138 1.00 90.25 204 ALA A CA 1
ATOM 1531 C C . ALA A 1 204 ? 6.198 -20.325 -12.399 1.00 90.25 204 ALA A C 1
ATOM 1533 O O . ALA A 1 204 ? 6.716 -20.859 -13.385 1.00 90.25 204 ALA A O 1
ATOM 1534 N N . SER A 1 205 ? 5.842 -19.037 -12.412 1.00 90.69 205 SER A N 1
ATOM 1535 C CA . SER A 1 205 ? 6.097 -18.142 -13.545 1.00 90.69 205 SER A CA 1
ATOM 1536 C C . SER A 1 205 ? 7.576 -17.756 -13.658 1.00 90.69 205 SER A C 1
ATOM 1538 O O . SER A 1 205 ? 8.380 -17.987 -12.761 1.00 90.69 205 SER A O 1
ATOM 1540 N N . THR A 1 206 ? 7.926 -17.070 -14.747 1.00 89.19 206 THR A N 1
ATOM 1541 C CA . THR A 1 206 ? 9.203 -16.349 -14.868 1.00 89.19 206 THR A CA 1
ATOM 1542 C C . THR A 1 206 ? 8.949 -14.846 -15.040 1.00 89.19 206 THR A C 1
ATOM 1544 O O . THR A 1 206 ? 7.860 -14.477 -15.488 1.00 89.19 206 THR A O 1
ATOM 1547 N N . PRO A 1 207 ? 9.922 -13.960 -14.748 1.00 86.00 207 PRO A N 1
ATOM 1548 C CA . PRO A 1 207 ? 9.787 -12.519 -15.006 1.00 86.00 207 PRO A CA 1
ATOM 1549 C C . PRO A 1 207 ? 9.414 -12.170 -16.459 1.00 86.00 207 PRO A C 1
ATOM 1551 O O . PRO A 1 207 ? 8.625 -11.255 -16.700 1.00 86.00 207 PRO A O 1
ATOM 1554 N N . ALA A 1 208 ? 9.916 -12.947 -17.427 1.00 86.62 208 ALA A N 1
ATOM 1555 C CA . ALA A 1 208 ? 9.619 -12.777 -18.849 1.00 86.62 208 ALA A CA 1
ATOM 1556 C C . ALA A 1 208 ? 8.205 -13.254 -19.237 1.00 86.62 208 ALA A C 1
ATOM 1558 O O . ALA A 1 208 ? 7.594 -12.719 -20.167 1.00 86.62 208 ALA A O 1
ATOM 1559 N N . GLU A 1 209 ? 7.668 -14.243 -18.520 1.00 88.81 209 GLU A N 1
ATOM 1560 C CA . GLU A 1 209 ? 6.360 -14.847 -18.778 1.00 88.81 209 GLU A CA 1
ATOM 1561 C C . GLU A 1 209 ? 5.524 -14.959 -17.490 1.00 88.81 209 GLU A C 1
ATOM 1563 O O . GLU A 1 209 ? 5.244 -16.070 -17.022 1.00 88.81 209 GLU A O 1
ATOM 1568 N N . PRO A 1 210 ? 5.098 -13.827 -16.896 1.00 89.06 210 PRO A N 1
ATOM 1569 C CA . PRO A 1 210 ? 4.252 -13.852 -15.714 1.00 89.06 210 PRO A CA 1
ATOM 1570 C C . PRO A 1 210 ? 2.880 -14.437 -16.066 1.00 89.06 210 PRO A C 1
ATOM 1572 O O . PRO A 1 210 ? 2.283 -14.096 -17.094 1.00 89.06 210 PRO A O 1
ATOM 1575 N N . ARG A 1 211 ? 2.349 -15.295 -15.192 1.00 89.25 211 ARG A N 1
ATOM 1576 C CA . ARG A 1 211 ? 0.984 -15.834 -15.281 1.00 89.25 211 ARG A CA 1
ATOM 1577 C C . ARG A 1 211 ? 0.211 -15.471 -14.028 1.00 89.25 211 ARG A C 1
ATOM 1579 O O . ARG A 1 211 ? 0.770 -15.432 -12.940 1.00 89.25 211 ARG A O 1
ATOM 1586 N N . ARG A 1 212 ? -1.083 -15.193 -14.170 1.00 88.12 212 ARG A N 1
ATOM 1587 C CA . ARG A 1 212 ? -1.937 -14.857 -13.028 1.00 88.12 212 ARG A CA 1
ATOM 1588 C C . ARG A 1 212 ? -2.375 -16.132 -12.310 1.00 88.12 212 ARG A C 1
ATOM 1590 O O . ARG A 1 212 ? -3.031 -16.960 -12.935 1.00 88.12 212 ARG A O 1
ATOM 1597 N N . ALA A 1 213 ? -2.101 -16.222 -11.012 1.00 87.94 213 ALA A N 1
ATOM 1598 C CA . ALA A 1 213 ? -2.613 -17.279 -10.143 1.00 87.94 213 ALA A CA 1
ATOM 1599 C C . ALA A 1 213 ? -4.001 -16.934 -9.589 1.00 87.94 213 ALA A C 1
ATOM 1601 O O . ALA A 1 213 ? -4.962 -17.670 -9.796 1.00 87.94 213 ALA A O 1
ATOM 1602 N N . VAL A 1 214 ? -4.125 -15.791 -8.906 1.00 89.44 214 VAL A N 1
ATOM 1603 C CA . VAL A 1 214 ? -5.361 -15.400 -8.212 1.00 89.44 214 VAL A CA 1
ATOM 1604 C C . VAL A 1 214 ? -5.609 -13.894 -8.293 1.00 89.44 214 VAL A C 1
ATOM 1606 O O . VAL A 1 214 ? -4.696 -13.095 -8.501 1.00 89.44 214 VAL A O 1
ATOM 1609 N N . CYS A 1 215 ? -6.877 -13.513 -8.155 1.00 90.38 215 CYS A N 1
ATOM 1610 C CA . CYS A 1 215 ? -7.329 -12.135 -8.027 1.00 90.38 215 CYS A CA 1
ATOM 1611 C C . CYS A 1 215 ? -7.901 -11.939 -6.619 1.00 90.38 215 CYS A C 1
ATOM 1613 O O . CYS A 1 215 ? -8.921 -12.538 -6.281 1.00 90.38 215 CYS A O 1
ATOM 1615 N N . LEU A 1 216 ? -7.236 -11.126 -5.802 1.00 88.12 216 LEU A N 1
ATOM 1616 C CA . LEU A 1 216 ? -7.679 -10.768 -4.459 1.00 88.12 216 LEU A CA 1
ATOM 1617 C C . LEU A 1 216 ? -8.464 -9.461 -4.533 1.00 88.12 216 LEU A C 1
ATOM 1619 O O . LEU A 1 216 ? -7.943 -8.449 -5.002 1.00 88.12 216 LEU A O 1
ATOM 1623 N N . GLN A 1 217 ? -9.712 -9.492 -4.076 1.00 87.75 217 GLN A N 1
ATOM 1624 C CA . GLN A 1 217 ? -10.523 -8.294 -3.889 1.00 87.75 217 GLN A CA 1
ATOM 1625 C C . GLN A 1 217 ? -10.304 -7.791 -2.467 1.00 87.75 217 GLN A C 1
ATOM 1627 O O . GLN A 1 217 ? -10.577 -8.510 -1.506 1.00 87.75 217 GLN A O 1
ATOM 1632 N N . HIS A 1 218 ? -9.814 -6.564 -2.331 1.00 82.75 218 HIS A N 1
ATOM 1633 C CA . HIS A 1 218 ? -9.759 -5.898 -1.036 1.00 82.75 218 HIS A CA 1
ATOM 1634 C C . HIS A 1 218 ? -11.110 -5.224 -0.871 1.00 82.75 218 HIS A C 1
ATOM 1636 O O . HIS A 1 218 ? -11.428 -4.294 -1.605 1.00 82.75 218 HIS A O 1
ATOM 1642 N N . ALA A 1 219 ? -11.959 -5.765 0.001 1.00 60.75 219 ALA A N 1
ATOM 1643 C CA . ALA A 1 219 ? -13.309 -5.252 0.193 1.00 60.75 219 ALA A CA 1
ATOM 1644 C C . ALA A 1 219 ? -13.254 -3.799 0.698 1.00 60.75 219 ALA A C 1
ATOM 1646 O O . ALA A 1 219 ? -13.072 -3.542 1.885 1.00 60.75 219 ALA A O 1
ATOM 1647 N N . THR A 1 220 ? -13.407 -2.834 -0.206 1.00 56.59 220 THR A N 1
ATOM 1648 C CA . THR A 1 220 ? -13.417 -1.402 0.100 1.00 56.59 220 THR A CA 1
ATOM 1649 C C . THR A 1 220 ? -14.855 -0.912 0.264 1.00 56.59 220 THR A C 1
ATOM 1651 O O . THR A 1 220 ? -15.380 -0.135 -0.528 1.00 56.59 220 THR A O 1
ATOM 1654 N N . HIS A 1 221 ? -15.529 -1.372 1.319 1.00 52.69 221 HIS A N 1
ATOM 1655 C CA . HIS A 1 221 ? -16.798 -0.758 1.743 1.00 52.69 221 HIS A CA 1
ATOM 1656 C C . HIS A 1 221 ? -16.595 0.406 2.719 1.00 52.69 221 HIS A C 1
ATOM 1658 O O . HIS A 1 221 ? -17.564 0.959 3.229 1.00 52.69 221 HIS A O 1
ATOM 1664 N N . ASP A 1 222 ? -15.344 0.782 2.980 1.00 69.75 222 ASP A N 1
ATOM 1665 C CA . ASP A 1 222 ? -15.019 1.885 3.867 1.00 69.75 222 ASP A CA 1
ATOM 1666 C C . ASP A 1 222 ? -14.923 3.214 3.106 1.00 69.75 222 ASP A C 1
ATOM 1668 O O . ASP A 1 222 ? -14.143 3.350 2.160 1.00 69.75 222 ASP A O 1
ATOM 1672 N N . GLU A 1 223 ? -15.718 4.199 3.528 1.00 73.94 223 GLU A N 1
ATOM 1673 C CA . GLU A 1 223 ? -15.762 5.533 2.921 1.00 73.94 223 GLU A CA 1
ATOM 1674 C C . GLU A 1 223 ? -14.410 6.257 2.993 1.00 73.94 223 GLU A C 1
ATOM 1676 O O . GLU A 1 223 ? -14.089 7.025 2.087 1.00 73.94 223 GLU A O 1
ATOM 1681 N N . ALA A 1 224 ? -13.573 5.983 4.001 1.00 77.00 224 ALA A N 1
ATOM 1682 C CA . ALA A 1 224 ? -12.271 6.635 4.121 1.00 77.00 224 ALA A CA 1
ATOM 1683 C C . ALA A 1 224 ? -11.308 6.233 2.995 1.00 77.00 224 ALA A C 1
ATOM 1685 O O . ALA A 1 224 ? -10.490 7.047 2.569 1.00 77.00 224 ALA A O 1
ATOM 1686 N N . LEU A 1 225 ? -11.429 5.016 2.450 1.00 79.25 225 LEU A N 1
ATOM 1687 C CA . LEU A 1 225 ? -10.628 4.596 1.295 1.00 79.25 225 LEU A CA 1
ATOM 1688 C C . LEU A 1 225 ? -11.071 5.275 -0.002 1.00 79.25 225 LEU A C 1
ATOM 1690 O O . LEU A 1 225 ? -10.249 5.430 -0.900 1.00 79.25 225 LEU A O 1
ATOM 1694 N N . LYS A 1 226 ? -12.321 5.748 -0.092 1.00 82.19 226 LYS A N 1
ATOM 1695 C CA . LYS A 1 226 ? -12.799 6.524 -1.249 1.00 82.19 226 LYS A CA 1
ATOM 1696 C C . LYS A 1 226 ? -12.205 7.931 -1.310 1.00 82.19 226 LYS A C 1
ATOM 1698 O O . LYS A 1 226 ? -12.306 8.588 -2.342 1.00 82.19 226 LYS A O 1
ATOM 1703 N N . LEU A 1 227 ? -11.589 8.392 -0.219 1.00 83.00 227 LEU A N 1
ATOM 1704 C CA . LEU A 1 227 ? -10.845 9.653 -0.175 1.00 83.00 227 LEU A CA 1
ATOM 1705 C C . LEU A 1 227 ? -9.451 9.527 -0.803 1.00 83.00 227 LEU A C 1
ATOM 1707 O O . LEU A 1 227 ? -8.816 10.541 -1.085 1.00 83.00 227 LEU A O 1
ATOM 1711 N N . LEU A 1 228 ? -8.980 8.298 -1.032 1.00 90.12 228 LEU A N 1
ATOM 1712 C CA . LEU A 1 228 ? -7.737 8.023 -1.736 1.00 90.12 228 LEU A CA 1
ATOM 1713 C C . LEU A 1 228 ? -8.025 7.625 -3.192 1.00 90.12 228 LEU A C 1
ATOM 1715 O O . LEU A 1 228 ? -8.998 6.918 -3.461 1.00 90.12 228 LEU A O 1
ATOM 1719 N N . PRO A 1 229 ? -7.171 8.019 -4.152 1.00 91.06 229 PRO A N 1
ATOM 1720 C CA . PRO A 1 229 ? -7.289 7.551 -5.526 1.00 91.06 229 PRO A CA 1
ATOM 1721 C C . PRO A 1 229 ? -7.181 6.016 -5.596 1.00 91.06 229 PRO A C 1
ATOM 1723 O O . PRO A 1 229 ? -6.266 5.437 -4.997 1.00 91.06 229 PRO A O 1
ATOM 1726 N N . PRO A 1 230 ? -8.057 5.340 -6.360 1.00 90.50 230 PRO A N 1
ATOM 1727 C CA . PRO A 1 230 ? -8.057 3.887 -6.438 1.00 90.50 230 PRO A CA 1
ATOM 1728 C C . PRO A 1 230 ? -6.845 3.359 -7.211 1.00 90.50 230 PRO A C 1
ATOM 1730 O O . PRO A 1 230 ? -6.362 3.966 -8.176 1.00 90.50 230 PRO A O 1
ATOM 1733 N N . CYS A 1 231 ? -6.366 2.192 -6.795 1.00 90.94 231 CYS A N 1
ATOM 1734 C CA . CYS A 1 231 ? -5.256 1.481 -7.410 1.00 90.94 231 CYS A CA 1
ATOM 1735 C C . CYS A 1 231 ? -5.548 -0.019 -7.504 1.00 90.94 231 CYS A C 1
ATOM 1737 O O . CYS A 1 231 ? -6.220 -0.622 -6.665 1.00 90.94 231 CYS A O 1
ATOM 1739 N N . ARG A 1 232 ? -5.002 -0.632 -8.547 1.00 91.88 232 ARG A N 1
ATOM 1740 C CA . ARG A 1 232 ? -4.892 -2.072 -8.726 1.00 91.88 232 ARG A CA 1
ATOM 1741 C C . ARG A 1 232 ? -3.427 -2.455 -8.702 1.00 91.88 232 ARG A C 1
ATOM 1743 O O . ARG A 1 232 ? -2.578 -1.746 -9.233 1.00 91.88 232 ARG A O 1
ATOM 1750 N N . MET A 1 233 ? -3.144 -3.609 -8.132 1.00 91.69 233 MET A N 1
ATOM 1751 C CA . MET A 1 233 ? -1.786 -4.060 -7.889 1.00 91.69 233 MET A CA 1
ATOM 1752 C C . MET A 1 233 ? -1.501 -5.362 -8.617 1.00 91.69 233 MET A C 1
ATOM 1754 O O . MET A 1 233 ? -2.344 -6.253 -8.671 1.00 91.69 233 MET A O 1
ATOM 1758 N N . ILE A 1 234 ? -0.290 -5.494 -9.137 1.00 91.88 234 ILE A N 1
ATOM 1759 C CA . ILE A 1 234 ? 0.303 -6.775 -9.502 1.00 91.88 234 ILE A CA 1
ATOM 1760 C C . ILE A 1 234 ? 1.251 -7.157 -8.373 1.00 91.88 234 ILE A C 1
ATOM 1762 O O . ILE A 1 234 ? 2.145 -6.386 -8.026 1.00 91.88 234 ILE A O 1
ATOM 1766 N N . SER A 1 235 ? 1.027 -8.331 -7.795 1.00 90.56 235 SER A N 1
ATOM 1767 C CA . SER A 1 235 ? 1.877 -8.904 -6.757 1.00 90.56 235 SER A CA 1
ATOM 1768 C C . SER A 1 235 ? 2.784 -9.959 -7.373 1.00 90.56 235 SER A C 1
ATOM 1770 O O . SER A 1 235 ? 2.297 -10.908 -7.988 1.00 90.56 235 SER A O 1
ATOM 1772 N N . LEU A 1 236 ? 4.091 -9.778 -7.216 1.00 88.56 236 LEU A N 1
ATOM 1773 C CA . LEU A 1 236 ? 5.116 -10.685 -7.721 1.00 88.56 236 LEU A CA 1
ATOM 1774 C C . LEU A 1 236 ? 5.549 -11.700 -6.659 1.00 88.56 236 LEU A C 1
ATOM 1776 O O . LEU A 1 236 ? 5.483 -11.395 -5.468 1.00 88.56 236 LEU A O 1
ATOM 1780 N N . PRO A 1 237 ? 6.027 -12.886 -7.064 1.00 86.69 237 PRO A N 1
ATOM 1781 C CA . PRO A 1 237 ? 6.655 -13.827 -6.150 1.00 86.69 237 PRO A CA 1
ATOM 1782 C C . PRO A 1 237 ? 7.903 -13.252 -5.473 1.00 86.69 237 PRO A C 1
ATOM 1784 O O . PRO A 1 237 ? 8.679 -12.521 -6.083 1.00 86.69 237 PRO A O 1
ATOM 1787 N N . ASP A 1 238 ? 8.167 -13.665 -4.237 1.00 81.19 238 ASP A N 1
ATOM 1788 C CA . ASP A 1 238 ? 9.319 -13.213 -3.436 1.00 81.19 238 ASP A CA 1
ATOM 1789 C C . ASP A 1 238 ? 10.693 -13.563 -4.027 1.00 81.19 238 ASP A C 1
ATOM 1791 O O . ASP A 1 238 ? 11.711 -12.976 -3.646 1.00 81.19 238 ASP A O 1
ATOM 1795 N N . HIS A 1 239 ? 10.732 -14.580 -4.889 1.00 81.94 239 HIS A N 1
ATOM 1796 C CA . HIS A 1 239 ? 11.944 -15.042 -5.561 1.00 81.94 239 HIS A CA 1
ATOM 1797 C C . HIS A 1 239 ? 12.188 -14.317 -6.889 1.00 81.94 239 HIS A C 1
ATOM 1799 O O . HIS A 1 239 ? 13.237 -14.507 -7.504 1.00 81.94 239 HIS A O 1
ATOM 1805 N N . PHE A 1 240 ? 11.236 -13.496 -7.339 1.00 82.94 240 PHE A N 1
ATOM 1806 C CA . PHE A 1 240 ? 11.435 -12.661 -8.507 1.00 82.94 240 PHE A CA 1
ATOM 1807 C C . PHE A 1 240 ? 12.364 -11.489 -8.150 1.00 82.94 240 PHE A C 1
ATOM 1809 O O . PHE A 1 240 ? 12.359 -11.000 -7.017 1.00 82.94 240 PHE A O 1
ATOM 1816 N N . PRO A 1 241 ? 13.161 -10.997 -9.103 1.00 78.81 241 PRO A N 1
ATOM 1817 C CA . PRO A 1 241 ? 13.869 -9.738 -8.925 1.00 78.81 241 PRO A CA 1
ATOM 1818 C C . PRO A 1 241 ? 12.879 -8.565 -8.873 1.00 78.81 241 PRO A C 1
ATOM 1820 O O . PRO A 1 241 ? 11.769 -8.642 -9.403 1.00 78.81 241 PRO A O 1
ATOM 1823 N N . PHE A 1 242 ? 13.250 -7.460 -8.220 1.00 73.50 242 PHE A N 1
ATOM 1824 C CA . PHE A 1 242 ? 12.386 -6.275 -8.208 1.00 73.50 242 PHE A CA 1
ATOM 1825 C C . PHE A 1 242 ? 12.275 -5.696 -9.622 1.00 73.50 242 PHE A C 1
ATOM 1827 O O . PHE A 1 242 ? 13.251 -5.689 -10.359 1.00 73.50 242 PHE A O 1
ATOM 1834 N N . VAL A 1 243 ? 11.095 -5.200 -9.989 1.00 71.00 243 VAL A N 1
ATOM 1835 C CA . VAL A 1 243 ? 10.739 -4.895 -11.382 1.00 71.00 243 VAL A CA 1
ATOM 1836 C C . VAL A 1 243 ? 11.685 -3.904 -12.050 1.00 71.00 243 VAL A C 1
ATOM 1838 O O . VAL A 1 243 ? 11.671 -2.717 -11.726 1.00 71.00 243 VAL A O 1
ATOM 1841 N N . THR A 1 244 ? 12.447 -4.383 -13.032 1.00 71.88 244 THR A N 1
ATOM 1842 C CA . THR A 1 244 ? 13.286 -3.580 -13.931 1.00 71.88 244 THR A CA 1
ATOM 1843 C C . THR A 1 244 ? 12.930 -3.868 -15.400 1.00 71.88 244 THR A C 1
ATOM 1845 O O . THR A 1 244 ? 12.564 -4.999 -15.735 1.00 71.88 244 THR A O 1
ATOM 1848 N N . PRO A 1 245 ? 12.982 -2.875 -16.307 1.00 70.81 245 PRO A N 1
ATOM 1849 C CA . PRO A 1 245 ? 12.662 -3.072 -17.727 1.00 70.81 245 PRO A CA 1
ATOM 1850 C C . PRO A 1 245 ? 13.450 -4.170 -18.426 1.00 70.81 245 PRO A C 1
ATOM 1852 O O . PRO A 1 245 ? 12.959 -4.749 -19.390 1.00 70.81 245 PRO A O 1
ATOM 1855 N N . GLU A 1 246 ? 14.669 -4.437 -17.967 1.00 74.06 246 GLU A N 1
ATOM 1856 C CA . GLU A 1 246 ? 15.555 -5.426 -18.571 1.00 74.06 246 GLU A CA 1
ATOM 1857 C C . GLU A 1 246 ? 15.069 -6.862 -18.335 1.00 74.06 246 GLU A C 1
ATOM 1859 O O . GLU A 1 246 ? 15.335 -7.744 -19.149 1.00 74.06 246 GLU A O 1
ATOM 1864 N N . GLU A 1 247 ? 14.345 -7.100 -17.241 1.00 77.88 247 GLU A N 1
ATOM 1865 C CA . GLU A 1 247 ? 13.917 -8.439 -16.817 1.00 77.88 247 GLU A CA 1
ATOM 1866 C C . GLU A 1 247 ? 12.437 -8.713 -17.100 1.00 77.88 247 GLU A C 1
ATOM 1868 O O . GLU A 1 247 ? 12.013 -9.869 -17.162 1.00 77.88 247 GLU A O 1
ATOM 1873 N N . TYR A 1 248 ? 11.645 -7.656 -17.292 1.00 83.00 248 TYR A N 1
ATOM 1874 C CA . TYR A 1 248 ? 10.196 -7.739 -17.425 1.00 83.00 248 TYR A CA 1
ATOM 1875 C C . TYR A 1 248 ? 9.698 -7.138 -18.733 1.00 83.00 248 TYR A C 1
ATOM 1877 O O . TYR A 1 248 ? 10.034 -6.017 -19.106 1.00 83.00 248 TYR A O 1
ATOM 1885 N N . VAL A 1 249 ? 8.754 -7.826 -19.375 1.00 83.00 249 VAL A N 1
ATOM 1886 C CA . VAL A 1 249 ? 7.999 -7.251 -20.494 1.00 83.00 249 VAL A CA 1
ATOM 1887 C C . VAL A 1 249 ? 6.777 -6.518 -19.942 1.00 83.00 249 VAL A C 1
ATOM 1889 O O . VAL A 1 249 ? 5.816 -7.148 -19.495 1.00 83.00 249 VAL A O 1
ATOM 1892 N N . ARG A 1 250 ? 6.789 -5.179 -20.004 1.00 82.12 250 ARG A N 1
ATOM 1893 C CA . ARG A 1 250 ? 5.717 -4.310 -19.477 1.00 82.12 250 ARG A CA 1
ATOM 1894 C C . ARG A 1 250 ? 4.315 -4.770 -19.886 1.00 82.12 250 ARG A C 1
ATOM 1896 O O . ARG A 1 250 ? 3.437 -4.895 -19.036 1.00 82.12 250 ARG A O 1
ATOM 1903 N N . ASP A 1 251 ? 4.113 -5.067 -21.167 1.00 84.56 251 ASP A N 1
ATOM 1904 C CA . ASP A 1 251 ? 2.805 -5.468 -21.696 1.00 84.56 251 ASP A CA 1
ATOM 1905 C C . ASP A 1 251 ? 2.325 -6.811 -21.133 1.00 84.56 251 ASP A C 1
ATOM 1907 O O . ASP A 1 251 ? 1.123 -7.018 -20.962 1.00 84.56 251 ASP A O 1
ATOM 1911 N N . ARG A 1 252 ? 3.247 -7.720 -20.786 1.00 86.81 252 ARG A N 1
ATOM 1912 C CA . ARG A 1 252 ? 2.905 -8.990 -20.129 1.00 86.81 252 ARG A CA 1
ATOM 1913 C C . ARG A 1 252 ? 2.424 -8.751 -18.706 1.00 86.81 252 ARG A C 1
ATOM 1915 O O . ARG A 1 252 ? 1.395 -9.307 -18.332 1.00 86.81 252 ARG A O 1
ATOM 1922 N N . LEU A 1 253 ? 3.105 -7.881 -17.956 1.00 85.19 253 LEU A N 1
ATOM 1923 C CA . LEU A 1 253 ? 2.654 -7.460 -16.628 1.00 85.19 253 LEU A CA 1
ATOM 1924 C C . LEU A 1 253 ? 1.284 -6.777 -16.712 1.00 85.19 253 LEU A C 1
ATOM 1926 O O . LEU A 1 253 ? 0.352 -7.204 -16.045 1.00 85.19 253 LEU A O 1
ATOM 1930 N N . ILE A 1 254 ? 1.095 -5.792 -17.592 1.00 86.56 254 ILE A N 1
ATOM 1931 C CA . ILE A 1 254 ? -0.216 -5.137 -17.775 1.00 86.56 254 ILE A CA 1
ATOM 1932 C C . ILE A 1 254 ? -1.302 -6.157 -18.178 1.00 86.56 254 ILE A C 1
ATOM 1934 O O . ILE A 1 254 ? -2.451 -6.074 -17.727 1.00 86.56 254 ILE A O 1
ATOM 1938 N N . GLY A 1 255 ? -0.934 -7.163 -18.975 1.00 86.50 255 GLY A N 1
ATOM 1939 C CA . GLY A 1 255 ? -1.792 -8.284 -19.349 1.00 86.50 255 GLY A CA 1
ATOM 1940 C C . GLY A 1 255 ? -2.344 -9.070 -18.156 1.00 86.50 255 GLY A C 1
ATOM 1941 O O . GLY A 1 255 ? -3.493 -9.505 -18.214 1.00 86.50 255 GLY A O 1
ATOM 1942 N N . ILE A 1 256 ? -1.603 -9.177 -17.046 1.00 86.94 256 ILE A N 1
ATOM 1943 C CA . ILE A 1 256 ? -2.057 -9.838 -15.805 1.00 86.94 256 ILE A CA 1
ATOM 1944 C C . ILE A 1 256 ? -3.321 -9.182 -15.243 1.00 86.94 256 ILE A C 1
ATOM 1946 O O . ILE A 1 256 ? -4.250 -9.877 -14.830 1.00 86.94 256 ILE A O 1
ATOM 1950 N N . ALA A 1 257 ? -3.375 -7.850 -15.263 1.00 84.56 257 ALA A N 1
ATOM 1951 C CA . ALA A 1 257 ? -4.517 -7.084 -14.770 1.00 84.56 257 ALA A CA 1
ATOM 1952 C C . ALA A 1 257 ? -5.697 -7.047 -15.759 1.00 84.56 257 ALA A C 1
ATOM 1954 O O . ALA A 1 257 ? -6.813 -6.682 -15.384 1.00 84.56 257 ALA A O 1
ATOM 1955 N N . SER A 1 258 ? -5.452 -7.411 -17.021 1.00 78.56 258 SER A N 1
ATOM 1956 C CA . SER A 1 258 ? -6.429 -7.336 -18.117 1.00 78.56 258 SER A CA 1
ATOM 1957 C C . SER A 1 258 ? -7.053 -8.693 -18.459 1.00 78.56 258 SER A C 1
ATOM 1959 O O . SER A 1 258 ? -8.196 -8.755 -18.917 1.00 78.56 258 SER A O 1
ATOM 1961 N N . ALA A 1 259 ? -6.330 -9.791 -18.229 1.00 61.19 259 ALA A N 1
ATOM 1962 C CA . ALA A 1 259 ? -6.832 -11.141 -18.433 1.00 61.19 259 ALA A CA 1
ATOM 1963 C C . ALA A 1 259 ? -7.943 -11.420 -17.408 1.00 61.19 259 ALA A C 1
ATOM 1965 O O . ALA A 1 259 ? -7.686 -11.406 -16.215 1.00 61.19 259 ALA A O 1
ATOM 1966 N N . GLY A 1 260 ? -9.186 -11.654 -17.833 1.00 49.03 260 GLY A N 1
ATOM 1967 C CA . GLY A 1 260 ? -10.278 -12.054 -16.930 1.00 49.03 260 GLY A CA 1
ATOM 1968 C C . GLY A 1 260 ? -11.323 -10.991 -16.586 1.00 49.03 260 GLY A C 1
ATOM 1969 O O . GLY A 1 260 ? -11.879 -11.037 -15.497 1.00 49.03 260 GLY A O 1
ATOM 1970 N N . SER A 1 261 ? -11.649 -10.088 -17.514 1.00 35.31 261 SER A N 1
ATOM 1971 C CA . SER A 1 261 ? -13.054 -9.668 -17.645 1.00 35.31 261 SER A CA 1
ATOM 1972 C C . SER A 1 261 ? -13.754 -10.606 -18.634 1.00 35.31 261 SER A C 1
ATOM 1974 O O . SER A 1 261 ? -14.013 -10.234 -19.776 1.00 35.31 261 SER A O 1
ATOM 1976 N N . VAL A 1 262 ? -13.969 -11.851 -18.199 1.00 31.91 262 VAL A N 1
ATOM 1977 C CA . VAL A 1 262 ? -14.881 -12.815 -18.831 1.00 31.91 262 VAL A CA 1
ATOM 1978 C C . VAL A 1 262 ? -15.921 -13.175 -17.789 1.00 31.91 262 VAL A C 1
ATOM 1980 O O . VAL A 1 262 ? -15.485 -13.512 -16.666 1.00 31.91 262 VAL A O 1
#

Secondary structure (DSSP, 8-state):
--------------------------SSS-----PPPPEEEEESSTTHHHHHHHHSTTEEEEEEEEEEE--TTSTT-SPPHHHHTTS-HHHHTT--HHHHHHHHHHHHHHHHHHHHHHTPEEEEEEE-GGGHHHHIIIIIHHHHHHTT-GGGEEEEE-SSGGG------S-EEEEEEEEEEE-STTPPTT-EEEEEEEEEEPTT-BTTB--EEEEEE-----GGGGGSPEEEEEEPPTTSPP--TTT--HHHHHHHHHTT--

pLDDT: mean 75.76, std 19.95, range [26.58, 95.75]

Mean predicted aligned error: 11.02 Å

Radius of gyration: 21.78 Å; Cα contacts (8 Å, |Δi|>4): 466; chains: 1; bounding box: 52×75×76 Å

Foldseek 3Di:
DDDDDDDDDDDPDDDDDDDDQPDDDDPDDPDPPRPDDAFEFEDACQPVVQLVLVPDPLEQAGFEKAFEAFAQPPDPRHDPPVCLVVAPVLVVVVADLVLLQVLCLLVVLVQLVSCVVQVAAEEEEEQEPPHRVVNCVRHVVVSCVVSVSPPHYHYAYDNDPVRDDPPDPHRYYYYYYYYTHGLDPPDRGGAMATEQKEFEWDPPAFQAATDTDDIDGNPPPDVSNVSGRYHYYYHYHPPYDTDHVVRHDSVNSVVSVVPDPD

Organism: Em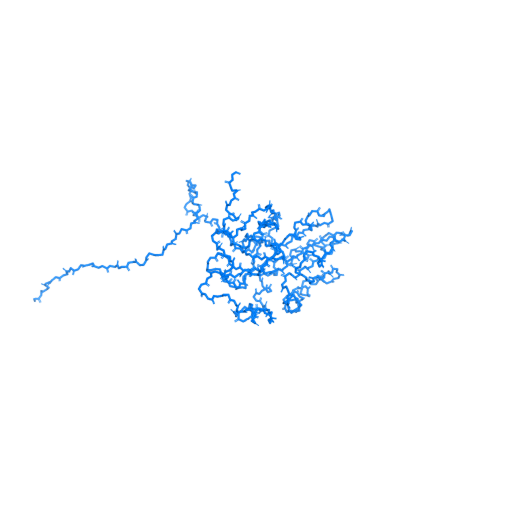iliania huxleyi (NCBI:txid2903)

Nearest PDB structures (foldseek):
  5grf-assembly1_A  TM=5.169E-01  e=2.176E-01  Homo sapiens
  5grh-assembly1_A  TM=5.022E-01  e=2.311E-01  Homo sapiens
  6kdy-assembly3_E  TM=4.921E-01  e=3.526E-01  Homo sapiens
  4umy-assembly1_B  TM=5.283E-01  e=5.715E-01  Homo sapiens
  4y1p-assembly1_A-2  TM=5.037E-01  e=3.494E+00  Sulfolobus acidocaldarius DSM 639

Sequence (262 aa):
SRCPPWEGDAFVGERQNARAGRVRTVRGLGMTETTPIPVLGVNFEGGKHVAEAASSPSCVAAYNCQVSMDAPFEEGQAAPEHLRQLGRTEQRLGVLDSQLQEQLRPVFAEAASKASAAGAWIVVQITRGRSAHAFFLAVVEPLLAELKAIPRCDVRTGYRSADHSLALSEPFVFITVGMFGRLTPGVSPGVVHAVETTFVVDDASTPAEPRRAVCLQHATHDEALKLLPPCRMISLPDHFPFVTPEEYVRDRLIGIASAGSV

Solvent-accessible surface area (backbone atoms only — not comparable to full-atom values): 15256 Å² total; per-residue (Å²): 136,80,87,89,86,91,86,81,89,82,88,83,75,83,82,77,85,88,77,86,78,91,82,78,86,69,92,76,70,99,66,85,80,72,74,78,78,57,43,38,30,36,35,53,53,46,56,56,64,47,51,56,47,57,69,37,93,35,41,78,45,57,44,48,37,32,30,32,37,46,27,38,80,45,97,82,48,42,68,53,68,79,51,56,74,69,30,61,56,46,50,81,73,69,39,50,52,68,59,46,32,64,66,45,43,57,44,53,50,50,47,43,51,53,15,62,77,65,73,24,30,38,35,41,36,27,39,43,56,88,21,18,66,67,45,35,67,63,32,50,48,56,54,38,59,74,70,64,46,62,93,45,59,48,81,46,68,48,60,52,79,88,64,63,78,88,85,58,91,55,45,27,23,40,36,39,46,34,52,24,34,31,69,44,82,93,67,63,64,48,41,57,22,22,47,44,36,20,34,30,38,35,77,90,43,45,69,72,55,63,39,70,64,49,76,46,68,41,81,76,85,51,72,48,48,71,75,29,56,52,22,33,27,35,14,42,42,88,86,55,78,82,81,42,59,93,58,36,46,66,69,50,59,55,40,48,80,58,64,79,90,119